Protein AF-A0A4R8IJU8-F1 (afdb_monomer_lite)

Secondary structure (DSSP, 8-state):
---EEE-SSS-EEEE-HHHHHHHHHHTT---S-HHHHHHH-HHHHHIIIIIS--EEEE-SS--SEEEEEES-TTSTTS-TTEEEEEEEEEEEEEEBTTBEEEEETHHHHS--GGG--TT-SEEEEEEEETTTTEEEEEEEEEEE---SEEEEEEEEEEEETTS-TTS-SS-EEEEEEEEE--S-----TTSTT-----

Foldseek 3Di:
DQQKAFAPAQWWKKFALVLVVVLCVVVVPDDQQQLVVCQVPLVSLCCCFPVSNGIAIDRPDGFRIEREAEQDPCVVVDPPQKDWDDKDWFGKHFHDPLAIKTAYSVCNRGPDSVQDDSPDQFDWDWFQDDPVRDTDIHTRMGGDDDDGGMWIKMKIKIFRNPDDPVDRPDGIYIYIYIDDDDPGDGDSPCSVVPHPPD

pLDDT: mean 81.54, std 13.77, range [40.09, 97.25]

Organism: NCBI:txid1476462

Structure (mmCIF, N/CA/C/O backbone):
data_AF-A0A4R8IJU8-F1
#
_entry.id   AF-A0A4R8IJU8-F1
#
loop_
_atom_site.group_PDB
_atom_site.id
_atom_site.type_symbol
_atom_site.label_atom_id
_atom_site.label_alt_id
_atom_site.label_comp_id
_atom_site.label_asym_id
_atom_site.label_entity_id
_atom_site.label_seq_id
_atom_site.pdbx_PDB_ins_code
_atom_site.Cartn_x
_atom_site.Cartn_y
_atom_site.Cartn_z
_atom_site.occupancy
_atom_site.B_iso_or_equiv
_atom_site.auth_seq_id
_atom_site.auth_comp_id
_atom_site.auth_asym_id
_atom_site.auth_atom_id
_atom_site.pdbx_PDB_model_num
ATOM 1 N N . MET A 1 1 ? 13.815 12.011 -6.141 1.00 40.09 1 MET A N 1
ATOM 2 C CA . MET A 1 1 ? 14.044 10.905 -5.179 1.00 40.09 1 MET A CA 1
ATOM 3 C C . MET A 1 1 ? 13.694 9.609 -5.913 1.00 40.09 1 MET A C 1
ATOM 5 O O . MET A 1 1 ? 12.759 9.639 -6.698 1.00 40.09 1 MET A O 1
ATOM 9 N N . ASN A 1 2 ? 14.479 8.528 -5.824 1.00 51.78 2 ASN A N 1
ATOM 10 C CA . ASN A 1 2 ? 14.249 7.327 -6.651 1.00 51.78 2 ASN A CA 1
ATOM 11 C C . ASN A 1 2 ? 13.209 6.417 -5.969 1.00 51.78 2 ASN A C 1
ATOM 13 O O . ASN A 1 2 ? 13.571 5.501 -5.233 1.00 51.78 2 ASN A O 1
ATOM 17 N N . ASN A 1 3 ? 11.923 6.702 -6.180 1.00 62.25 3 ASN A N 1
ATOM 18 C CA . ASN A 1 3 ? 10.795 6.005 -5.556 1.00 62.25 3 ASN A CA 1
ATOM 19 C C . ASN A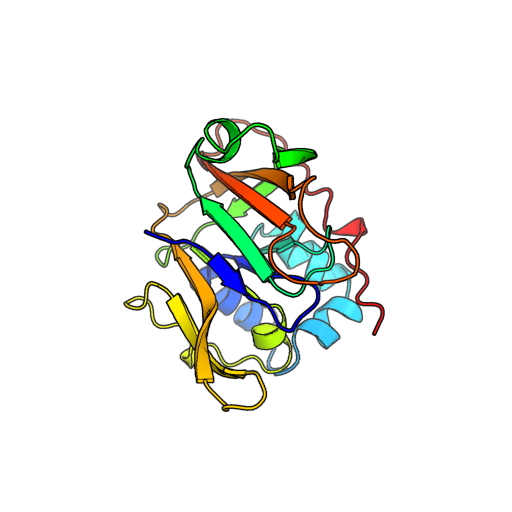 1 3 ? 10.582 4.623 -6.216 1.00 62.25 3 ASN A C 1
ATOM 21 O O . ASN A 1 3 ? 9.733 4.421 -7.078 1.00 62.25 3 ASN A O 1
ATOM 25 N N . ARG A 1 4 ? 11.422 3.639 -5.888 1.00 64.44 4 ARG A N 1
ATOM 26 C CA . ARG A 1 4 ? 11.281 2.255 -6.384 1.00 64.44 4 ARG A CA 1
ATOM 27 C C . ARG A 1 4 ? 10.888 1.339 -5.244 1.00 64.44 4 ARG A C 1
ATOM 29 O O . ARG A 1 4 ? 11.607 1.318 -4.252 1.00 64.44 4 ARG A O 1
ATOM 36 N N . ILE A 1 5 ? 9.817 0.566 -5.404 1.00 66.31 5 ILE A N 1
ATOM 37 C CA . ILE A 1 5 ? 9.436 -0.492 -4.462 1.00 66.31 5 ILE A CA 1
ATOM 38 C C . ILE A 1 5 ? 9.784 -1.827 -5.089 1.00 66.31 5 ILE A C 1
ATOM 40 O O . ILE A 1 5 ? 9.327 -2.180 -6.170 1.00 66.31 5 ILE A O 1
ATOM 44 N N . THR A 1 6 ? 10.613 -2.587 -4.404 1.00 61.88 6 THR A N 1
ATOM 45 C CA . THR A 1 6 ? 10.903 -3.965 -4.772 1.00 61.88 6 THR A CA 1
ATOM 46 C C . THR A 1 6 ? 10.091 -4.859 -3.867 1.00 61.88 6 THR A C 1
ATOM 48 O O . THR A 1 6 ? 10.098 -4.687 -2.651 1.00 61.88 6 THR A O 1
ATOM 51 N N . THR A 1 7 ? 9.389 -5.814 -4.456 1.00 59.59 7 THR A N 1
ATOM 52 C CA . THR A 1 7 ? 8.599 -6.772 -3.698 1.00 59.59 7 THR A CA 1
ATOM 53 C C . THR A 1 7 ? 9.124 -8.158 -4.030 1.00 59.59 7 THR A C 1
ATOM 55 O O . THR A 1 7 ? 9.248 -8.555 -5.179 1.00 59.59 7 THR A O 1
ATOM 58 N N . SER A 1 8 ? 9.429 -8.940 -3.010 1.00 55.34 8 SER A N 1
ATOM 59 C CA . SER A 1 8 ? 9.574 -10.393 -3.154 1.00 55.34 8 SER A CA 1
ATOM 60 C C . SER A 1 8 ? 8.217 -11.085 -3.377 1.00 55.34 8 SER A C 1
ATOM 62 O O . SER A 1 8 ? 8.179 -12.267 -3.702 1.00 55.34 8 SER A O 1
ATOM 64 N N . SER A 1 9 ? 7.115 -10.350 -3.187 1.00 57.09 9 SER A N 1
ATOM 65 C CA . SER A 1 9 ? 5.724 -10.813 -3.169 1.00 57.09 9 SER A CA 1
ATOM 66 C C . SER A 1 9 ? 4.912 -10.296 -4.364 1.00 57.09 9 SER A C 1
ATOM 68 O O . SER A 1 9 ? 5.290 -9.329 -5.027 1.00 57.09 9 SER A O 1
ATOM 70 N N . TYR A 1 10 ? 3.770 -10.933 -4.631 1.00 70.88 10 TYR A N 1
ATOM 71 C CA . TYR A 1 10 ? 2.930 -10.734 -5.822 1.00 70.88 10 TYR A CA 1
ATOM 72 C C . TYR A 1 10 ? 2.100 -9.432 -5.854 1.00 70.88 10 TYR A C 1
ATOM 74 O O . TYR A 1 10 ? 1.198 -9.300 -6.679 1.00 70.88 10 TYR A O 1
ATOM 82 N N . GLY A 1 11 ? 2.389 -8.460 -4.985 1.00 82.31 11 GLY A N 1
ATOM 83 C CA . GLY A 1 11 ? 1.649 -7.203 -4.922 1.00 82.31 11 GLY A CA 1
ATOM 84 C C . GLY A 1 11 ? 1.971 -6.364 -3.691 1.00 82.31 11 GLY A C 1
ATOM 85 O O . GLY A 1 11 ? 2.889 -6.664 -2.920 1.00 82.31 11 GLY A O 1
ATOM 86 N N . PHE A 1 12 ? 1.210 -5.289 -3.524 1.00 88.81 12 PHE A N 1
ATOM 87 C CA . PHE A 1 12 ? 1.318 -4.376 -2.390 1.00 88.81 12 PHE A CA 1
ATOM 88 C C . PHE A 1 12 ? -0.031 -3.747 -2.044 1.00 88.81 12 PHE A C 1
ATOM 90 O O . PHE A 1 12 ? -0.944 -3.701 -2.868 1.00 88.81 12 PHE A O 1
ATOM 97 N N . PHE A 1 13 ? -0.153 -3.253 -0.815 1.00 92.75 13 PHE A N 1
ATOM 98 C CA . PHE A 1 13 ? -1.258 -2.394 -0.404 1.00 92.75 13 PHE A CA 1
ATOM 99 C C . PHE A 1 13 ? -0.823 -0.932 -0.441 1.00 92.75 13 PHE A C 1
ATOM 101 O O . PHE A 1 13 ? 0.292 -0.603 -0.038 1.00 92.75 13 PHE A O 1
ATOM 108 N N . ILE A 1 14 ? -1.733 -0.066 -0.878 1.00 94.31 14 ILE A N 1
ATOM 109 C CA . ILE A 1 14 ? -1.708 1.374 -0.608 1.00 94.31 14 ILE A CA 1
ATOM 110 C C . ILE A 1 14 ? -2.673 1.598 0.557 1.00 94.31 14 ILE A C 1
ATOM 112 O O . ILE A 1 14 ? -3.844 1.246 0.426 1.00 94.31 14 ILE A O 1
ATOM 116 N N . PHE A 1 15 ? -2.213 2.111 1.695 1.00 95.94 15 PHE A N 1
ATOM 117 C CA . PHE A 1 15 ? -3.034 2.206 2.907 1.00 95.94 15 PHE A CA 1
ATOM 118 C C . PHE A 1 15 ? -2.546 3.300 3.863 1.00 95.94 15 PHE A C 1
ATOM 120 O O . PHE A 1 15 ? -1.387 3.705 3.813 1.00 95.94 15 PHE A O 1
ATOM 127 N N . SER A 1 16 ? -3.421 3.749 4.762 1.00 93.88 16 SER A N 1
ATOM 128 C CA . SER A 1 16 ? -3.034 4.532 5.945 1.00 93.88 16 SER A CA 1
ATOM 129 C C . SER A 1 16 ? -2.871 3.587 7.135 1.00 93.88 16 SER A C 1
ATOM 131 O O . SER A 1 16 ? -3.768 2.792 7.426 1.00 93.88 16 SER A O 1
ATOM 133 N N . LEU A 1 17 ? -1.726 3.643 7.823 1.00 95.06 17 LEU A N 1
ATOM 134 C CA . LEU A 1 17 ? -1.426 2.728 8.925 1.00 95.06 17 LEU A CA 1
ATOM 135 C C . LEU A 1 17 ? -2.345 2.986 10.118 1.00 95.06 17 LEU A C 1
ATOM 137 O O . LEU A 1 17 ? -2.795 2.022 10.736 1.00 95.06 17 LEU A O 1
ATOM 141 N N . SER A 1 18 ? -2.628 4.251 10.444 1.00 94.88 18 SER A N 1
ATOM 142 C CA . SER A 1 18 ? -3.502 4.589 11.576 1.00 94.88 18 SER A CA 1
ATOM 143 C C . SER A 1 18 ? -4.913 4.029 11.376 1.00 94.88 18 SER A C 1
ATOM 145 O O . SER A 1 18 ? -5.374 3.233 12.196 1.00 94.88 18 SER A O 1
ATOM 147 N N . ASN A 1 19 ? -5.530 4.322 10.228 1.00 96.25 19 ASN A N 1
ATOM 148 C CA . ASN A 1 19 ? -6.858 3.817 9.877 1.00 96.25 19 ASN A CA 1
ATOM 149 C C . ASN A 1 19 ? -6.886 2.282 9.824 1.00 96.25 19 ASN A C 1
ATOM 151 O O . ASN A 1 19 ? -7.806 1.656 10.348 1.00 96.25 19 ASN A O 1
ATOM 155 N N . PHE A 1 20 ? -5.852 1.652 9.258 1.00 96.88 20 PHE A N 1
ATOM 156 C CA . PHE A 1 20 ? -5.744 0.193 9.208 1.00 96.88 20 PHE A CA 1
ATOM 157 C C . PHE A 1 20 ? -5.644 -0.434 10.601 1.00 96.88 20 PHE A C 1
ATOM 159 O O . PHE A 1 20 ? -6.294 -1.440 10.883 1.00 96.88 20 PHE A O 1
ATOM 166 N N . MET A 1 21 ? -4.871 0.163 11.506 1.00 96.12 21 MET A N 1
ATOM 167 C CA . MET A 1 21 ? -4.747 -0.314 12.883 1.00 96.12 21 MET A CA 1
ATOM 168 C C . MET A 1 21 ? -6.047 -0.166 13.676 1.00 96.12 21 MET A C 1
ATOM 170 O O . MET A 1 21 ? -6.402 -1.076 14.433 1.00 96.12 21 MET A O 1
ATOM 174 N N . ASP A 1 22 ? -6.768 0.937 13.485 1.00 96.69 22 ASP A N 1
ATOM 175 C CA . ASP A 1 22 ? -8.071 1.146 14.111 1.00 96.69 22 ASP A CA 1
ATOM 176 C C . ASP A 1 22 ? -9.109 0.145 13.600 1.00 96.69 22 ASP A C 1
ATOM 178 O O . ASP A 1 22 ? -9.817 -0.457 14.410 1.00 96.69 22 ASP A O 1
ATOM 182 N N . PHE A 1 23 ? -9.127 -0.139 12.295 1.00 97.12 23 PHE A N 1
ATOM 183 C CA . PHE A 1 23 ? -9.954 -1.201 11.721 1.00 97.12 23 PHE A CA 1
ATOM 184 C C . PHE A 1 23 ? -9.671 -2.563 12.355 1.00 97.12 23 PHE A C 1
ATOM 186 O O . PHE A 1 23 ? -10.580 -3.205 12.884 1.00 97.12 23 PHE A O 1
ATOM 193 N N . LEU A 1 24 ? -8.400 -2.989 12.395 1.00 97.25 24 LEU A N 1
ATOM 194 C CA . LEU A 1 24 ? -8.031 -4.268 13.010 1.00 97.25 24 LEU A CA 1
ATOM 195 C C . LEU A 1 24 ? -8.467 -4.347 14.478 1.00 97.25 24 LEU A C 1
ATOM 197 O O . LEU A 1 24 ? -8.909 -5.399 14.945 1.00 97.25 24 LEU A O 1
ATOM 201 N N . LYS A 1 25 ? -8.350 -3.241 15.218 1.00 97.19 25 LYS A N 1
ATOM 202 C CA . LYS A 1 25 ? -8.769 -3.156 16.619 1.00 97.19 25 LYS A CA 1
ATOM 203 C C . LYS A 1 25 ? -10.289 -3.254 16.765 1.00 97.19 25 LYS A C 1
ATOM 205 O O . LYS A 1 25 ? -10.750 -3.997 17.636 1.00 97.19 25 LYS A O 1
ATOM 210 N N . ASN A 1 26 ? -11.046 -2.540 15.934 1.00 97.12 26 ASN A N 1
ATOM 211 C CA . ASN A 1 26 ? -12.510 -2.524 15.950 1.00 97.12 26 ASN A CA 1
ATOM 212 C C . ASN A 1 26 ? -13.088 -3.903 15.603 1.00 97.12 26 ASN A C 1
ATOM 214 O O . ASN A 1 26 ? -13.938 -4.414 16.334 1.00 97.12 26 ASN A O 1
ATOM 218 N N . GLU A 1 27 ? -12.515 -4.563 14.596 1.00 96.94 27 GLU A N 1
ATOM 219 C CA . GLU A 1 27 ? -12.852 -5.933 14.184 1.00 96.94 27 GLU A CA 1
ATOM 220 C C . GLU A 1 27 ? -12.240 -7.015 15.098 1.00 96.94 27 GLU A C 1
ATOM 222 O O . GLU A 1 27 ? -12.415 -8.217 14.888 1.00 96.94 27 GLU A O 1
ATOM 227 N N . LYS A 1 28 ? -11.521 -6.612 16.159 1.00 96.75 28 LYS A N 1
ATOM 228 C CA . LYS A 1 28 ? -10.871 -7.495 17.150 1.00 96.75 28 LYS A CA 1
ATOM 229 C C . LYS A 1 28 ? -9.908 -8.514 16.523 1.00 96.75 28 LYS A C 1
ATOM 231 O O . LYS A 1 28 ? -9.693 -9.600 17.073 1.00 96.75 28 LYS A O 1
ATOM 236 N N . ILE A 1 29 ? -9.281 -8.156 15.408 1.00 96.75 29 ILE A N 1
ATOM 237 C CA . ILE A 1 29 ? -8.331 -8.992 14.679 1.00 96.75 29 ILE A CA 1
ATOM 238 C C . ILE A 1 29 ? -6.979 -8.976 15.397 1.00 96.75 29 ILE A C 1
ATOM 240 O O . ILE A 1 29 ? -6.389 -7.931 15.654 1.00 96.75 29 ILE A O 1
ATOM 244 N N . LYS A 1 30 ? -6.464 -10.169 15.715 1.00 93.25 30 LYS A N 1
ATOM 245 C CA . LYS A 1 30 ? -5.153 -10.366 16.372 1.00 93.25 30 LYS A CA 1
ATOM 246 C C . LYS A 1 30 ? -4.210 -11.278 15.583 1.00 93.25 30 LYS A C 1
ATOM 248 O O . LYS A 1 30 ? -3.160 -11.672 16.088 1.00 93.25 30 LYS A O 1
ATOM 253 N N . LYS A 1 31 ? -4.613 -11.687 14.379 1.00 93.81 31 LYS A N 1
ATOM 254 C CA . LYS A 1 31 ? -3.866 -12.641 13.557 1.00 93.81 31 LYS A CA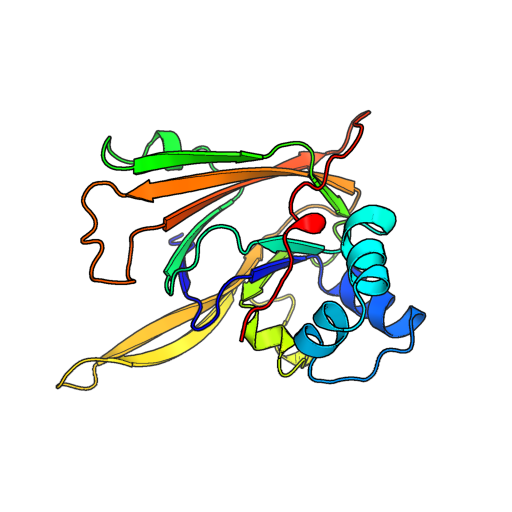 1
ATOM 255 C C . LYS A 1 31 ? -2.635 -11.960 12.953 1.00 93.81 31 LYS A C 1
ATOM 257 O O . LYS A 1 31 ? -2.722 -10.820 12.519 1.00 93.81 31 LYS A O 1
ATOM 262 N N . LYS A 1 32 ? -1.507 -12.676 12.926 1.00 94.38 32 LYS A N 1
ATOM 263 C CA . LYS A 1 32 ? -0.263 -12.209 12.290 1.00 94.38 32 LYS A CA 1
ATOM 264 C C . LYS A 1 32 ? -0.342 -12.276 10.767 1.00 94.38 32 LYS A C 1
ATOM 266 O O . LYS A 1 32 ? -0.050 -11.296 10.102 1.00 94.38 32 LYS A O 1
ATOM 271 N N . ASN A 1 33 ? -0.790 -13.406 10.223 1.00 95.25 33 ASN A N 1
ATOM 272 C CA . ASN A 1 33 ? -0.986 -13.547 8.783 1.00 95.25 33 ASN A CA 1
ATOM 273 C C . ASN A 1 33 ? -2.341 -12.956 8.369 1.00 95.25 33 ASN A C 1
ATOM 275 O O . ASN A 1 33 ? -3.374 -13.632 8.436 1.00 95.25 33 ASN A O 1
ATOM 279 N N . LEU A 1 34 ? -2.321 -11.668 8.024 1.00 95.25 34 LEU A N 1
ATOM 280 C CA . LEU A 1 34 ? -3.467 -10.900 7.551 1.00 95.25 34 LEU A CA 1
ATOM 281 C C . LEU A 1 34 ? -3.810 -11.225 6.096 1.00 95.25 34 LEU A C 1
ATOM 283 O O . LEU A 1 34 ? -4.990 -11.239 5.767 1.00 95.25 34 LEU A O 1
ATOM 287 N N . LEU A 1 35 ? -2.835 -11.557 5.243 1.00 91.56 35 LEU A N 1
ATOM 288 C CA . LEU A 1 35 ? -3.144 -11.993 3.874 1.00 91.56 35 LEU A CA 1
ATOM 289 C C . LEU A 1 35 ? -4.006 -13.256 3.857 1.00 91.56 35 LEU A C 1
ATOM 291 O O . LEU A 1 35 ? -5.056 -13.264 3.227 1.00 91.56 35 LEU A O 1
ATOM 295 N N . ASP A 1 36 ? -3.622 -14.287 4.617 1.00 91.94 36 ASP A N 1
ATOM 296 C CA . ASP A 1 36 ? -4.411 -15.520 4.758 1.00 91.94 36 ASP A CA 1
ATOM 297 C C . ASP A 1 36 ? -5.788 -15.250 5.386 1.00 91.94 36 ASP A C 1
ATOM 299 O O . ASP A 1 36 ? -6.754 -15.960 5.117 1.00 91.94 36 ASP A O 1
ATOM 303 N N . LEU A 1 37 ? -5.897 -14.234 6.251 1.00 94.00 37 LEU A N 1
ATOM 304 C CA . LEU A 1 37 ? -7.187 -13.807 6.793 1.00 94.00 37 LEU A CA 1
ATOM 305 C C . LEU A 1 37 ? -8.083 -13.212 5.705 1.00 94.00 37 LEU A C 1
ATOM 307 O O . LEU A 1 37 ? -9.238 -13.617 5.604 1.00 94.00 37 LEU A O 1
ATOM 311 N N . PHE A 1 38 ? -7.566 -12.263 4.927 1.00 91.88 38 PHE A N 1
ATOM 312 C CA . PHE A 1 38 ? -8.324 -11.569 3.888 1.00 91.88 38 PHE A CA 1
ATOM 313 C C . PHE A 1 38 ? -8.685 -12.484 2.716 1.00 91.88 38 PHE A C 1
ATOM 315 O O . PHE A 1 38 ? -9.788 -12.381 2.189 1.00 91.88 38 PHE A O 1
ATOM 322 N N . ASP A 1 39 ? -7.808 -13.424 2.362 1.00 88.56 39 ASP A N 1
ATOM 323 C CA . ASP A 1 39 ? -8.079 -14.427 1.330 1.00 88.56 39 ASP A CA 1
ATOM 324 C C . ASP A 1 39 ? -9.240 -15.359 1.728 1.00 88.56 39 ASP A C 1
ATOM 326 O O . ASP A 1 39 ? -10.175 -15.587 0.957 1.00 88.56 39 ASP A O 1
ATOM 330 N N . LYS A 1 40 ? -9.249 -15.822 2.986 1.00 91.00 40 LYS A N 1
ATOM 331 C CA . LYS A 1 40 ? -10.316 -16.685 3.527 1.00 91.00 40 LYS A CA 1
ATOM 332 C C . LYS A 1 40 ? -11.596 -15.935 3.884 1.00 91.00 40 LYS A C 1
ATOM 334 O O . LYS A 1 40 ? -12.652 -16.559 3.972 1.00 91.00 40 LYS A O 1
ATOM 339 N N . ASN A 1 41 ? -11.514 -14.630 4.127 1.00 91.88 41 ASN A N 1
ATOM 340 C CA . ASN A 1 41 ? -12.645 -13.792 4.505 1.00 91.88 41 ASN A CA 1
ATOM 341 C C . ASN A 1 41 ? -12.760 -12.587 3.565 1.00 91.88 41 ASN A C 1
ATOM 343 O O . ASN A 1 41 ? -12.371 -11.463 3.890 1.00 91.88 41 ASN A O 1
ATOM 347 N N . LYS A 1 42 ? -13.335 -12.847 2.387 1.00 88.38 42 LYS A N 1
ATOM 348 C CA . LYS A 1 42 ? -13.521 -11.840 1.338 1.00 88.38 42 LYS A CA 1
ATOM 349 C C . LYS A 1 42 ? -14.441 -10.697 1.755 1.00 88.38 42 LYS A C 1
ATOM 351 O O . LYS A 1 42 ? -14.285 -9.597 1.235 1.00 88.38 42 LYS A O 1
ATOM 356 N N . ASP A 1 43 ? -15.375 -10.933 2.672 1.00 91.81 43 ASP A N 1
ATOM 357 C CA . ASP A 1 43 ? -16.277 -9.890 3.169 1.00 91.81 43 ASP A CA 1
ATOM 358 C C . ASP A 1 43 ? -15.513 -8.878 4.022 1.00 91.81 43 ASP A C 1
ATOM 360 O O . ASP A 1 43 ? -15.689 -7.675 3.858 1.00 91.81 43 ASP A O 1
ATOM 364 N N . LEU A 1 44 ? -14.580 -9.352 4.852 1.00 93.75 44 LEU A N 1
ATOM 365 C CA . LEU A 1 44 ? -13.705 -8.486 5.639 1.00 93.75 44 LEU A CA 1
ATOM 366 C C . LEU A 1 44 ? -12.783 -7.639 4.748 1.00 93.75 44 LEU A C 1
ATOM 368 O O . LEU A 1 44 ? -12.597 -6.450 5.002 1.00 93.75 44 LEU A O 1
ATOM 372 N N . LEU A 1 45 ? -12.226 -8.227 3.684 1.00 91.69 45 LEU A N 1
ATOM 373 C CA . LEU A 1 45 ? -11.434 -7.477 2.705 1.00 91.69 45 LEU A CA 1
ATOM 374 C C . LEU A 1 45 ? -12.291 -6.439 1.962 1.00 91.69 45 LEU A C 1
ATOM 376 O O . LEU A 1 45 ? -11.859 -5.307 1.752 1.00 91.69 45 LEU A O 1
ATOM 380 N N . GLN A 1 46 ? -13.517 -6.803 1.582 1.00 90.25 46 GLN A N 1
ATOM 381 C CA . GLN A 1 46 ? -14.459 -5.868 0.971 1.00 90.25 46 GLN A CA 1
ATOM 382 C C . GLN A 1 46 ? -14.838 -4.740 1.927 1.00 90.25 46 GLN A C 1
ATOM 384 O O . GLN A 1 46 ? -14.890 -3.596 1.492 1.00 90.25 46 GLN A O 1
ATOM 389 N N . GLN A 1 47 ? -15.041 -5.012 3.214 1.00 92.94 47 GLN A N 1
ATOM 390 C CA . GLN A 1 47 ? -15.279 -3.969 4.208 1.00 92.94 47 GLN A CA 1
ATOM 391 C C . GLN A 1 47 ? -14.093 -2.999 4.273 1.00 92.94 47 GLN A C 1
ATOM 393 O O . GLN A 1 47 ? -14.281 -1.799 4.077 1.00 92.94 47 GLN A O 1
ATOM 398 N N . LEU A 1 48 ? -12.874 -3.525 4.428 1.00 93.81 48 LEU A N 1
ATOM 399 C CA . LEU A 1 48 ? -11.638 -2.740 4.476 1.00 93.81 48 LEU A CA 1
ATOM 400 C C . LEU A 1 48 ? -11.466 -1.833 3.241 1.00 93.81 48 LEU A C 1
ATOM 402 O O . LEU A 1 48 ? -11.106 -0.664 3.373 1.00 93.81 48 LEU A O 1
ATOM 406 N N . CYS A 1 49 ? -11.705 -2.356 2.036 1.00 91.88 49 CYS A N 1
ATOM 407 C CA . CYS A 1 49 ? -11.404 -1.651 0.786 1.00 91.88 49 CYS A CA 1
ATOM 408 C C . CYS A 1 49 ? -12.587 -0.844 0.221 1.00 91.88 49 CYS A C 1
ATOM 410 O O . CYS A 1 49 ? -12.410 0.251 -0.311 1.00 91.88 49 CYS A O 1
ATOM 412 N N . LEU A 1 50 ? -13.803 -1.390 0.283 1.00 88.62 50 LEU A N 1
ATOM 413 C CA . LEU A 1 50 ? -14.991 -0.853 -0.394 1.00 88.62 50 LEU A CA 1
ATOM 414 C C . LEU A 1 50 ? -15.905 -0.040 0.511 1.00 88.62 50 LEU A C 1
ATOM 416 O O . LEU A 1 50 ? -16.615 0.814 -0.008 1.00 88.62 50 LEU A O 1
ATOM 420 N N . ILE A 1 51 ? -15.930 -0.332 1.810 1.00 89.38 51 ILE A N 1
ATOM 421 C CA . ILE A 1 51 ? -16.839 0.329 2.753 1.00 89.38 51 ILE A CA 1
ATOM 422 C C . ILE A 1 51 ? -16.075 1.385 3.545 1.00 89.38 51 ILE A C 1
ATOM 424 O O . ILE A 1 51 ? -16.498 2.534 3.616 1.00 89.38 51 ILE A O 1
ATOM 428 N N . GLU A 1 52 ? -14.934 1.003 4.114 1.00 92.06 52 GLU A N 1
ATOM 429 C CA . GLU A 1 52 ? -14.134 1.892 4.960 1.00 92.06 52 GLU A CA 1
ATOM 430 C C . GLU A 1 52 ? -13.031 2.624 4.189 1.00 92.06 52 GLU A C 1
ATOM 432 O O . GLU A 1 52 ? -12.479 3.608 4.682 1.00 92.06 52 GLU A O 1
ATOM 437 N N . HIS A 1 53 ? -12.738 2.175 2.964 1.00 92.94 53 HIS A N 1
ATOM 438 C CA . HIS A 1 53 ? -11.763 2.797 2.067 1.00 92.94 53 HIS A CA 1
ATOM 439 C C . HIS A 1 53 ? -10.364 2.918 2.683 1.00 92.94 53 HIS A C 1
ATOM 441 O O . HIS A 1 53 ? -9.673 3.907 2.492 1.00 92.94 53 HIS A O 1
ATOM 447 N N . ILE A 1 54 ? -9.927 1.930 3.454 1.00 94.31 54 ILE A N 1
ATOM 448 C CA . ILE A 1 54 ? -8.688 2.016 4.242 1.00 94.31 54 ILE A CA 1
ATOM 449 C C . ILE A 1 54 ? -7.469 1.548 3.450 1.00 94.31 54 ILE A C 1
ATOM 451 O O . ILE A 1 54 ? -6.348 2.003 3.692 1.00 94.31 54 ILE A O 1
ATOM 455 N N . ALA A 1 55 ? -7.678 0.623 2.516 1.00 94.56 55 ALA A N 1
ATOM 456 C CA . ALA A 1 55 ? -6.607 0.040 1.730 1.00 94.56 55 ALA A CA 1
ATOM 457 C C . ALA A 1 55 ? -7.042 -0.223 0.288 1.00 94.56 55 ALA A C 1
ATOM 459 O O . ALA A 1 55 ? -8.170 -0.644 0.030 1.00 94.56 55 ALA A O 1
ATOM 460 N N . ILE A 1 56 ? -6.105 -0.059 -0.642 1.00 92.88 56 ILE A N 1
ATOM 461 C CA . ILE A 1 56 ? -6.242 -0.456 -2.043 1.00 92.88 56 ILE A CA 1
ATOM 462 C C . ILE A 1 56 ? -5.226 -1.573 -2.314 1.00 92.88 56 ILE A C 1
ATOM 464 O O . ILE A 1 56 ? -4.017 -1.316 -2.264 1.00 92.88 56 ILE A O 1
ATOM 468 N N . PRO A 1 57 ? -5.668 -2.815 -2.585 1.00 89.81 57 PRO A N 1
ATOM 469 C CA . PRO A 1 57 ? -4.769 -3.874 -3.021 1.00 89.81 57 PRO A CA 1
ATOM 470 C C . PRO A 1 57 ? -4.340 -3.654 -4.471 1.00 89.81 57 PRO A C 1
ATOM 472 O O . PRO A 1 57 ? -5.184 -3.452 -5.345 1.00 89.81 57 PRO A O 1
ATOM 475 N N . LEU A 1 58 ? -3.043 -3.784 -4.753 1.00 86.06 58 LEU A N 1
ATOM 476 C CA . LEU A 1 58 ? -2.499 -3.736 -6.107 1.00 86.06 58 LEU A CA 1
ATOM 477 C C . LEU A 1 58 ? -1.742 -5.028 -6.444 1.00 86.06 58 LEU A C 1
ATOM 479 O O . LEU A 1 58 ? -0.610 -5.242 -6.018 1.00 86.06 58 LEU A O 1
ATOM 483 N N . ILE A 1 59 ? -2.392 -5.880 -7.241 1.00 78.25 59 ILE A N 1
ATOM 484 C CA . ILE A 1 59 ? -1.918 -7.225 -7.644 1.00 78.25 59 ILE A CA 1
ATOM 485 C C . ILE A 1 59 ? -1.902 -7.434 -9.160 1.00 78.25 59 ILE A C 1
ATOM 487 O O . ILE A 1 59 ? -1.650 -8.527 -9.654 1.00 78.25 59 ILE A O 1
ATOM 491 N N . LYS A 1 60 ? -2.230 -6.391 -9.929 1.00 72.25 60 LYS A N 1
ATOM 492 C CA . LYS A 1 60 ? -2.587 -6.528 -11.349 1.00 72.25 60 LYS A CA 1
ATOM 493 C C . LYS A 1 60 ? -1.460 -7.006 -12.243 1.00 72.25 60 LYS A C 1
ATOM 495 O O . LYS A 1 60 ? -1.723 -7.546 -13.314 1.00 72.25 60 LYS A O 1
ATOM 500 N N . ILE A 1 61 ? -0.220 -6.772 -11.841 1.00 70.38 61 ILE A N 1
ATOM 501 C CA . ILE A 1 61 ? 0.932 -7.169 -12.627 1.00 70.38 61 ILE A CA 1
ATOM 502 C C . ILE A 1 61 ? 1.909 -7.838 -11.692 1.00 70.38 61 ILE A C 1
ATOM 504 O O . ILE A 1 61 ? 2.595 -7.155 -10.947 1.00 70.38 61 ILE A O 1
ATOM 508 N N . THR A 1 62 ? 1.988 -9.160 -11.753 1.00 70.56 62 THR A N 1
ATOM 509 C CA . THR A 1 62 ? 2.987 -9.926 -11.016 1.00 70.56 62 THR A CA 1
ATOM 510 C C . THR A 1 62 ? 4.392 -9.545 -11.474 1.00 70.56 62 THR A C 1
ATOM 512 O O . THR A 1 62 ? 4.768 -9.771 -12.625 1.00 70.56 62 THR A O 1
ATOM 515 N N . ASN A 1 63 ? 5.178 -8.971 -10.570 1.00 69.38 63 ASN A N 1
ATOM 516 C CA . ASN A 1 63 ? 6.591 -8.695 -10.771 1.00 69.38 63 ASN A CA 1
ATOM 517 C C . ASN A 1 63 ? 7.349 -8.705 -9.438 1.00 69.38 63 ASN A C 1
ATOM 519 O O . ASN A 1 63 ? 6.745 -8.567 -8.378 1.00 69.38 63 ASN A O 1
ATOM 523 N N . THR A 1 64 ? 8.676 -8.824 -9.499 1.00 69.19 64 THR A N 1
ATOM 524 C CA . THR A 1 64 ? 9.536 -8.751 -8.302 1.00 69.19 64 THR A CA 1
ATOM 525 C C . THR A 1 64 ? 10.036 -7.332 -8.017 1.00 69.19 64 THR A C 1
ATOM 527 O O . THR A 1 64 ? 10.648 -7.034 -6.993 1.00 69.19 64 THR A O 1
ATOM 530 N N . THR A 1 65 ? 9.838 -6.401 -8.949 1.00 71.62 65 THR A N 1
ATOM 531 C CA . THR A 1 65 ? 10.256 -5.007 -8.778 1.00 71.62 65 THR A CA 1
ATOM 532 C C . THR A 1 65 ? 9.315 -4.069 -9.511 1.00 71.62 65 THR A C 1
ATOM 534 O O . THR A 1 65 ? 9.061 -4.249 -10.704 1.00 71.62 65 THR A O 1
ATOM 537 N N . TYR A 1 66 ? 8.871 -3.024 -8.815 1.00 76.62 66 TYR A N 1
ATOM 538 C CA . TYR A 1 66 ? 8.011 -1.976 -9.344 1.00 76.62 66 TYR A CA 1
ATOM 539 C C . TYR A 1 66 ? 8.667 -0.603 -9.194 1.00 76.62 66 TYR A C 1
ATOM 541 O O . TYR A 1 66 ? 9.257 -0.252 -8.169 1.00 76.62 66 TYR A O 1
ATOM 549 N N . LYS A 1 67 ? 8.545 0.228 -10.224 1.00 80.19 67 LYS A N 1
ATOM 550 C CA . LYS A 1 67 ? 8.802 1.665 -10.083 1.00 80.19 67 LYS A CA 1
ATOM 551 C C . LYS A 1 67 ? 7.507 2.341 -9.655 1.00 80.19 67 LYS A C 1
ATOM 553 O O . LYS A 1 67 ? 6.488 2.095 -10.286 1.00 80.19 67 LYS A O 1
ATOM 558 N N . ILE A 1 68 ? 7.535 3.150 -8.601 1.00 81.00 68 ILE A N 1
ATOM 559 C CA . ILE A 1 68 ? 6.334 3.784 -8.058 1.00 81.00 68 ILE A CA 1
ATOM 560 C C . ILE A 1 68 ? 6.503 5.293 -8.134 1.00 81.00 68 ILE A C 1
ATOM 562 O O . ILE A 1 68 ? 7.401 5.858 -7.522 1.00 81.00 68 ILE A O 1
ATOM 566 N N . PHE A 1 69 ? 5.627 5.948 -8.873 1.00 79.06 69 PHE A N 1
ATOM 567 C CA . PHE A 1 69 ? 5.611 7.394 -9.017 1.00 79.06 69 PHE A CA 1
ATOM 568 C C . PHE A 1 69 ? 4.337 7.900 -8.353 1.00 79.06 69 PHE A C 1
ATOM 570 O O . PHE A 1 69 ? 3.256 7.394 -8.648 1.00 79.06 69 PHE A O 1
ATOM 577 N N . VAL A 1 70 ? 4.469 8.831 -7.407 1.00 80.12 70 VAL A N 1
ATOM 578 C CA . VAL A 1 70 ? 3.345 9.334 -6.609 1.00 80.12 70 VAL A CA 1
ATOM 579 C C . VAL A 1 70 ? 3.187 10.824 -6.838 1.00 80.12 70 VAL A C 1
ATOM 581 O O . VAL A 1 70 ? 4.146 11.557 -6.616 1.00 80.12 70 VAL A O 1
ATOM 584 N N . ASN A 1 71 ? 1.991 11.259 -7.246 1.00 72.50 71 ASN A N 1
ATOM 585 C CA . ASN A 1 71 ? 1.659 12.663 -7.526 1.00 72.50 71 ASN A CA 1
ATOM 586 C C . ASN A 1 71 ? 2.616 13.331 -8.534 1.00 72.50 71 ASN A C 1
ATOM 588 O O . ASN A 1 71 ? 2.805 14.548 -8.536 1.00 72.50 71 ASN A O 1
ATOM 592 N N . GLU A 1 72 ? 3.241 12.526 -9.388 1.00 67.19 72 GLU A N 1
ATOM 593 C CA . GLU A 1 72 ? 4.137 12.973 -10.438 1.00 67.19 72 GLU A CA 1
ATOM 594 C C . GLU A 1 72 ? 3.554 12.523 -11.780 1.00 67.19 72 GLU A C 1
ATOM 596 O O . GLU A 1 72 ? 3.413 11.325 -12.016 1.00 67.19 72 GLU A O 1
ATOM 601 N N . ASN A 1 73 ? 3.353 13.454 -12.718 1.00 57.50 73 ASN A N 1
ATOM 602 C CA . ASN A 1 73 ? 3.133 13.128 -14.138 1.00 57.50 73 ASN A CA 1
ATOM 603 C C . ASN A 1 73 ? 4.443 12.640 -14.806 1.00 57.50 73 ASN A C 1
ATOM 605 O O . ASN A 1 73 ? 4.740 12.968 -15.956 1.00 57.50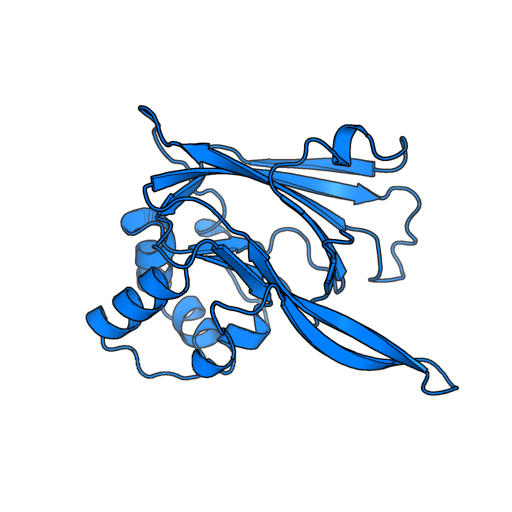 73 ASN A O 1
ATOM 609 N N . SER A 1 74 ? 5.305 11.942 -14.062 1.00 57.34 74 SER A N 1
ATOM 610 C CA . SER A 1 74 ? 6.683 11.651 -14.458 1.00 57.34 74 SER A CA 1
ATOM 611 C C . SER A 1 74 ? 6.787 10.492 -15.442 1.00 57.34 74 SER A C 1
ATOM 613 O O . SER A 1 74 ? 7.768 10.435 -16.179 1.00 57.34 74 SER A O 1
ATOM 615 N N . LEU A 1 75 ? 5.782 9.612 -15.534 1.00 57.56 75 LEU A N 1
ATOM 616 C CA . LEU A 1 75 ? 5.772 8.505 -16.497 1.00 57.56 75 LEU A CA 1
ATOM 617 C C . LEU A 1 75 ? 5.489 8.959 -17.935 1.00 57.56 75 LEU A C 1
ATOM 619 O O . LEU A 1 75 ? 6.094 8.409 -18.850 1.00 57.56 75 LEU A O 1
ATOM 623 N N . GLU A 1 76 ? 4.688 10.008 -18.145 1.00 52.56 76 GLU A N 1
ATOM 624 C CA . GLU A 1 76 ? 4.549 10.657 -19.465 1.00 52.56 76 GLU A CA 1
ATOM 625 C C . GLU A 1 76 ? 5.843 11.372 -19.906 1.00 52.56 76 GLU A C 1
ATOM 627 O O . GLU A 1 76 ? 6.031 11.651 -21.088 1.00 52.56 76 GLU A O 1
ATOM 632 N N . GLN A 1 77 ? 6.762 11.633 -18.967 1.00 52.94 77 GLN A N 1
ATOM 633 C CA . GLN A 1 77 ? 8.102 12.173 -19.228 1.00 52.94 77 GLN A CA 1
ATOM 634 C C . GLN A 1 77 ? 9.186 11.085 -19.325 1.00 52.94 77 GLN A C 1
ATOM 636 O O . GLN A 1 77 ? 10.344 11.397 -19.620 1.00 52.94 77 GLN A O 1
ATOM 641 N N . LEU A 1 78 ? 8.854 9.814 -19.067 1.00 58.50 78 LEU A N 1
ATOM 642 C CA . LEU A 1 78 ? 9.768 8.706 -19.326 1.00 58.50 78 LEU A CA 1
ATOM 643 C C . LEU A 1 78 ? 9.826 8.445 -20.833 1.00 58.50 78 LEU A C 1
ATOM 645 O O . LEU A 1 78 ? 8.838 8.573 -21.545 1.00 58.50 78 LEU A O 1
ATOM 649 N N . ASP A 1 79 ? 11.010 8.063 -21.307 1.00 62.88 79 ASP A N 1
ATOM 650 C CA . ASP A 1 79 ? 11.277 7.716 -22.706 1.00 62.88 79 ASP A CA 1
ATOM 651 C C . ASP A 1 79 ? 10.204 6.771 -23.298 1.00 62.88 79 ASP A C 1
ATOM 653 O O . ASP A 1 79 ? 9.624 5.952 -22.576 1.00 62.88 79 ASP A O 1
ATOM 657 N N . ASN A 1 80 ? 10.014 6.825 -24.625 1.00 68.19 80 ASN A N 1
ATOM 658 C CA . ASN A 1 80 ? 8.999 6.142 -25.456 1.00 68.19 80 ASN A CA 1
ATOM 659 C C . ASN A 1 80 ? 8.920 4.609 -25.279 1.00 68.19 80 ASN A C 1
ATOM 661 O O . ASN A 1 80 ? 8.108 3.921 -25.900 1.00 68.19 80 ASN A O 1
ATOM 665 N N . ASN A 1 81 ? 9.794 4.059 -24.448 1.00 77.44 81 ASN A N 1
ATOM 666 C CA . ASN A 1 81 ? 9.895 2.662 -24.105 1.00 77.44 81 ASN A CA 1
ATOM 667 C C . ASN A 1 81 ? 8.822 2.208 -23.098 1.00 77.44 81 ASN A C 1
ATOM 669 O O . ASN A 1 81 ? 8.574 1.006 -23.027 1.00 77.44 81 ASN A O 1
ATOM 673 N N . TRP A 1 82 ? 8.155 3.096 -22.353 1.00 81.44 82 TRP A N 1
ATOM 674 C CA . TRP A 1 82 ? 7.062 2.720 -21.439 1.00 81.44 82 TRP A CA 1
ATOM 675 C C . TRP A 1 82 ? 5.701 2.750 -22.136 1.00 81.44 82 TRP A C 1
ATOM 677 O O . TRP A 1 82 ? 5.330 3.738 -22.758 1.00 81.44 82 TRP A O 1
ATOM 687 N N . LYS A 1 83 ? 4.940 1.658 -22.022 1.00 84.50 83 LYS A N 1
ATOM 688 C CA . LYS A 1 83 ? 3.582 1.544 -22.567 1.00 84.50 83 LYS A CA 1
ATOM 689 C C . LYS A 1 83 ? 2.583 1.367 -21.435 1.00 84.50 83 LYS A C 1
ATOM 691 O O . LYS A 1 83 ? 2.759 0.467 -20.612 1.00 84.50 83 LYS A O 1
ATOM 696 N N . GLU A 1 84 ? 1.551 2.204 -21.409 1.00 87.19 84 GLU A N 1
ATOM 697 C CA . GLU A 1 84 ? 0.407 2.024 -20.513 1.00 87.19 84 GLU A CA 1
ATOM 698 C C . GLU A 1 84 ? -0.283 0.690 -20.830 1.00 87.19 84 GLU A C 1
ATOM 700 O O . GLU A 1 84 ? -0.458 0.322 -21.993 1.00 87.19 84 GLU A O 1
ATOM 705 N N . ILE A 1 85 ? -0.630 -0.055 -19.786 1.00 87.25 85 ILE A N 1
ATOM 706 C CA . ILE A 1 85 ? -1.313 -1.352 -19.888 1.00 87.25 85 ILE A CA 1
ATOM 707 C C . ILE A 1 85 ? -2.654 -1.364 -19.163 1.00 87.25 85 ILE A C 1
ATOM 709 O O . ILE A 1 85 ? -3.518 -2.167 -19.507 1.00 87.25 85 ILE A O 1
ATOM 713 N N . PHE A 1 86 ? -2.843 -0.478 -18.188 1.00 86.12 86 PHE A N 1
ATOM 714 C CA . PHE A 1 86 ? -4.149 -0.190 -17.619 1.00 86.12 86 PHE A CA 1
ATOM 715 C C . PHE A 1 86 ? -4.169 1.210 -17.012 1.00 86.12 86 PHE A C 1
ATOM 717 O O . PHE A 1 86 ? -3.135 1.739 -16.600 1.00 86.12 86 PHE A O 1
ATOM 724 N N . ASN A 1 87 ? -5.376 1.743 -16.870 1.00 88.19 87 ASN A N 1
ATOM 725 C CA . ASN A 1 87 ? -5.649 2.989 -16.183 1.00 88.19 87 ASN A CA 1
ATOM 726 C C . ASN A 1 87 ? -6.943 2.825 -15.385 1.00 88.19 87 ASN A C 1
ATOM 728 O O . ASN A 1 87 ? -8.006 2.570 -15.951 1.00 88.19 87 ASN A O 1
ATOM 732 N N . TYR A 1 88 ? -6.825 2.924 -14.068 1.00 87.75 88 TYR A N 1
ATOM 733 C CA . TYR A 1 88 ? -7.945 2.895 -13.149 1.00 87.75 88 TYR A CA 1
ATOM 734 C C . TYR A 1 88 ? -8.080 4.251 -12.468 1.00 87.75 88 TYR A C 1
ATOM 736 O O . TYR A 1 88 ? -7.099 4.869 -12.060 1.00 87.75 88 TYR A O 1
ATOM 744 N N . GLN A 1 89 ? -9.320 4.690 -12.340 1.00 85.75 89 GLN A N 1
ATOM 745 C CA . GLN A 1 89 ? -9.701 5.956 -11.735 1.00 85.75 89 GLN A CA 1
ATOM 746 C C . GLN A 1 89 ? -10.689 5.669 -10.606 1.00 85.75 89 GLN A C 1
ATOM 748 O O . GLN A 1 89 ? -11.251 4.572 -10.538 1.00 85.75 89 GLN A O 1
ATOM 753 N N . ASP A 1 90 ? -10.924 6.671 -9.768 1.00 86.06 90 ASP A N 1
ATOM 754 C CA . ASP A 1 90 ? -12.041 6.686 -8.826 1.00 86.06 90 ASP A CA 1
ATOM 755 C C . ASP A 1 90 ? -11.955 5.650 -7.696 1.00 86.06 90 ASP A C 1
ATOM 757 O O . ASP A 1 90 ? -12.988 5.202 -7.189 1.00 86.06 90 ASP A O 1
ATOM 761 N N . PHE A 1 91 ? -10.742 5.294 -7.250 1.00 89.00 91 PHE A N 1
ATOM 762 C CA . PHE A 1 91 ? -10.601 4.580 -5.979 1.00 89.00 91 PHE A CA 1
ATOM 763 C C . PHE A 1 91 ? -10.779 5.549 -4.815 1.00 89.00 91 PHE A C 1
ATOM 765 O O . PHE A 1 91 ? -10.220 6.644 -4.815 1.00 89.00 91 PHE A O 1
ATOM 772 N N . ALA A 1 92 ? -11.484 5.115 -3.777 1.00 91.00 92 ALA A N 1
ATOM 773 C CA . ALA A 1 92 ? -11.498 5.837 -2.511 1.00 91.00 92 ALA A CA 1
ATOM 774 C C . ALA A 1 92 ? -10.391 5.336 -1.590 1.00 91.00 92 ALA A C 1
ATOM 776 O O . ALA A 1 92 ? -10.242 4.128 -1.390 1.00 91.00 92 ALA A O 1
ATOM 777 N N . LEU A 1 93 ? -9.689 6.279 -0.964 1.00 93.81 93 LEU A N 1
ATOM 778 C CA . LEU A 1 93 ? -8.797 6.012 0.155 1.00 93.81 93 LEU A CA 1
ATOM 779 C C . LEU A 1 93 ? -9.009 7.057 1.253 1.00 93.81 93 LEU A C 1
ATOM 781 O O . LEU A 1 93 ? -8.818 8.247 1.026 1.00 93.81 93 LEU A O 1
ATOM 785 N N . ASN A 1 94 ? -9.393 6.628 2.447 1.00 94.50 94 ASN A N 1
ATOM 786 C CA . ASN A 1 94 ? -9.439 7.471 3.628 1.00 94.50 94 ASN A CA 1
ATOM 787 C C . ASN A 1 94 ? -8.043 7.520 4.258 1.00 94.50 94 ASN A C 1
ATOM 789 O O . ASN A 1 94 ? -7.540 6.513 4.765 1.00 94.50 94 ASN A O 1
ATOM 793 N N . VAL A 1 95 ? -7.411 8.688 4.204 1.00 95.12 95 VAL A N 1
ATOM 794 C CA . VAL A 1 95 ? -6.044 8.908 4.677 1.00 95.12 95 VAL A CA 1
ATOM 795 C C . VAL A 1 95 ? -6.080 9.415 6.115 1.00 95.12 95 VAL A C 1
ATOM 797 O O . VAL A 1 95 ? -6.766 10.388 6.425 1.00 95.12 95 VAL A O 1
ATOM 800 N N . GLY A 1 96 ? -5.363 8.740 7.009 1.00 93.50 96 GLY A N 1
ATOM 801 C CA . GLY A 1 96 ? -5.184 9.175 8.390 1.00 93.50 96 GLY A CA 1
ATOM 802 C C . GLY A 1 96 ? -4.120 10.264 8.530 1.00 93.50 96 GLY A C 1
ATOM 803 O O . GLY A 1 96 ? -3.497 10.696 7.562 1.00 93.50 96 GLY A O 1
ATOM 804 N N . GLU A 1 97 ? -3.880 10.714 9.760 1.00 91.12 97 GLU A N 1
ATOM 805 C CA . GLU A 1 97 ? -2.875 11.753 10.051 1.00 91.12 97 GLU A CA 1
ATOM 806 C C . GLU A 1 97 ? -1.438 11.308 9.742 1.00 91.12 97 GLU A C 1
ATOM 808 O O . GLU A 1 97 ? -0.541 12.131 9.576 1.00 91.12 97 GLU A O 1
ATOM 813 N N . ASP A 1 98 ? -1.218 9.997 9.656 1.00 91.12 98 ASP A N 1
ATOM 814 C CA . ASP A 1 98 ? 0.066 9.391 9.342 1.00 91.12 98 ASP A CA 1
ATOM 815 C C . ASP A 1 98 ? 0.386 9.385 7.844 1.00 91.12 98 ASP A C 1
ATOM 817 O O . ASP A 1 98 ? 1.461 8.922 7.489 1.00 91.12 98 ASP A O 1
ATOM 821 N N . GLY A 1 99 ? -0.488 9.880 6.962 1.00 92.69 99 GLY A N 1
ATOM 822 C CA . GLY A 1 99 ? -0.277 9.837 5.514 1.00 92.69 99 GLY A CA 1
ATOM 823 C C . GLY A 1 99 ? -0.472 8.434 4.931 1.00 92.69 99 GLY A C 1
ATOM 824 O O . GLY A 1 99 ? -1.347 7.683 5.368 1.00 92.69 99 GLY A O 1
ATOM 825 N N . ILE A 1 100 ? 0.316 8.090 3.906 1.00 93.50 100 ILE A N 1
ATOM 826 C CA . ILE A 1 100 ? 0.108 6.870 3.112 1.00 93.50 100 ILE A CA 1
ATOM 827 C C . ILE A 1 100 ? 1.365 6.016 3.070 1.00 93.50 100 ILE A C 1
ATOM 829 O O . ILE A 1 100 ? 2.460 6.481 2.757 1.00 93.50 100 ILE A O 1
ATOM 833 N N . TRP A 1 101 ? 1.167 4.723 3.286 1.00 94.56 101 TRP A N 1
ATOM 834 C CA . TRP A 1 101 ? 2.137 3.682 3.018 1.00 94.56 101 TRP A CA 1
ATOM 835 C C . TRP A 1 101 ? 1.773 2.917 1.753 1.00 94.56 101 TRP A C 1
ATOM 837 O O . TRP A 1 101 ? 0.631 2.511 1.545 1.00 94.56 101 TRP A O 1
ATOM 847 N N . ILE A 1 102 ? 2.785 2.664 0.931 1.00 92.69 102 ILE A N 1
ATOM 848 C CA . ILE A 1 102 ? 2.740 1.659 -0.125 1.00 92.69 102 ILE A CA 1
ATOM 849 C C . ILE A 1 102 ? 3.676 0.544 0.320 1.00 92.69 102 ILE A C 1
ATOM 851 O O . ILE A 1 102 ? 4.888 0.753 0.365 1.00 92.69 102 ILE A O 1
ATOM 855 N N . ALA A 1 103 ? 3.130 -0.608 0.705 1.00 92.00 103 ALA A N 1
ATOM 856 C CA . ALA A 1 103 ? 3.898 -1.689 1.319 1.00 92.00 103 ALA A CA 1
ATOM 857 C C . ALA A 1 103 ? 3.637 -3.034 0.649 1.00 92.00 103 ALA A C 1
ATOM 859 O O . ALA A 1 103 ? 2.488 -3.410 0.404 1.00 92.00 103 ALA A O 1
ATOM 860 N N . SER A 1 104 ? 4.719 -3.764 0.390 1.00 89.62 104 SER A N 1
ATOM 861 C CA . SER A 1 104 ? 4.684 -5.128 -0.123 1.00 89.62 104 SER A CA 1
ATOM 862 C C . SER A 1 104 ? 3.806 -6.038 0.737 1.00 89.62 104 SER A C 1
ATOM 864 O O . SER A 1 104 ? 3.721 -5.916 1.961 1.00 89.62 104 SER A O 1
ATOM 866 N N . PHE A 1 105 ? 3.165 -6.996 0.079 1.00 89.25 105 PHE A N 1
ATOM 867 C CA . PHE A 1 105 ? 2.301 -7.980 0.724 1.00 89.25 105 PHE A CA 1
ATOM 868 C C . PHE A 1 105 ? 2.996 -8.819 1.799 1.00 89.25 105 PHE A C 1
ATOM 870 O O . PHE A 1 105 ? 2.349 -9.211 2.764 1.00 89.25 105 PHE A O 1
ATOM 877 N N . GLU A 1 106 ? 4.314 -8.996 1.724 1.00 88.19 106 GLU A N 1
ATOM 878 C CA . GLU A 1 106 ? 5.084 -9.714 2.751 1.00 88.19 106 GLU A CA 1
ATOM 879 C C . GLU A 1 106 ? 4.898 -9.133 4.172 1.00 88.19 106 GLU A C 1
ATOM 881 O O . GLU A 1 106 ? 4.902 -9.880 5.148 1.00 88.19 106 GLU A O 1
ATOM 886 N N . PHE A 1 107 ? 4.659 -7.819 4.319 1.00 91.69 107 PHE A N 1
ATOM 887 C CA . PHE A 1 107 ? 4.380 -7.218 5.632 1.00 91.69 107 PHE A CA 1
ATOM 888 C C . PHE A 1 107 ? 3.054 -7.683 6.233 1.00 91.69 107 PHE A C 1
ATOM 890 O O . PHE A 1 107 ? 2.865 -7.593 7.443 1.00 91.69 107 PHE A O 1
ATOM 897 N N . PHE A 1 108 ? 2.137 -8.172 5.405 1.00 93.12 108 PHE A N 1
ATOM 898 C CA . PHE A 1 108 ? 0.817 -8.641 5.804 1.00 93.12 108 PHE A CA 1
ATOM 899 C C . PHE A 1 108 ? 0.785 -10.167 6.000 1.00 93.12 108 PHE A C 1
ATOM 901 O O . PHE A 1 108 ? -0.184 -10.684 6.552 1.00 93.12 108 PHE A O 1
ATOM 908 N N . GLU A 1 109 ? 1.834 -10.899 5.605 1.00 91.56 109 GLU A N 1
ATOM 909 C CA . GLU A 1 109 ? 2.006 -12.331 5.906 1.00 91.56 109 GLU A CA 1
ATOM 910 C C . GLU A 1 109 ? 2.474 -12.568 7.353 1.00 91.56 109 GLU A C 1
ATOM 912 O O . GLU A 1 109 ? 2.057 -13.536 7.992 1.00 91.56 109 GLU A O 1
ATOM 917 N N . ASP A 1 110 ? 3.290 -11.660 7.898 1.00 92.44 110 ASP A N 1
ATOM 918 C CA . ASP A 1 110 ? 3.650 -11.604 9.322 1.00 92.44 110 ASP A CA 1
ATOM 919 C C . ASP A 1 110 ? 3.533 -10.168 9.848 1.00 92.44 110 ASP A C 1
ATOM 921 O O . ASP A 1 110 ? 4.518 -9.450 10.033 1.00 92.44 110 ASP A O 1
ATOM 925 N N . TRP A 1 111 ? 2.290 -9.744 10.078 1.00 95.19 111 TRP A N 1
ATOM 926 C CA . TRP A 1 111 ? 1.959 -8.392 10.500 1.00 95.19 111 TRP A CA 1
ATOM 927 C C . TRP A 1 111 ? 2.646 -8.001 11.807 1.00 95.19 111 TRP A C 1
ATOM 929 O O . TRP A 1 111 ? 2.395 -8.559 12.882 1.00 95.19 111 TRP A O 1
ATOM 939 N N . ASN A 1 112 ? 3.476 -6.966 11.711 1.00 94.31 112 ASN A N 1
ATOM 940 C CA . ASN A 1 112 ? 4.082 -6.287 12.841 1.00 94.31 112 ASN A CA 1
ATOM 941 C C . ASN A 1 112 ? 4.058 -4.772 12.592 1.00 94.31 112 ASN A C 1
ATOM 943 O O . ASN A 1 112 ? 4.984 -4.247 11.979 1.00 94.31 112 ASN A O 1
ATOM 947 N N . PRO A 1 113 ? 3.057 -4.037 13.103 1.00 92.31 113 PRO A N 1
ATOM 948 C CA . PRO A 1 113 ? 2.898 -2.614 12.802 1.00 92.31 113 PRO A CA 1
ATOM 949 C C . PRO A 1 113 ? 4.049 -1.753 13.336 1.00 92.31 113 PRO A C 1
ATOM 951 O O . PRO A 1 113 ? 4.265 -0.649 12.854 1.00 92.31 113 PRO A O 1
ATOM 954 N N . LYS A 1 114 ? 4.833 -2.261 14.298 1.00 91.44 114 LYS A N 1
ATOM 955 C CA . LYS A 1 114 ? 5.957 -1.530 14.903 1.00 91.44 114 LYS A CA 1
ATOM 956 C C . LYS A 1 114 ? 7.089 -1.223 13.919 1.00 91.44 114 LYS A C 1
ATOM 958 O O . LYS A 1 114 ? 7.946 -0.416 14.248 1.00 91.44 114 LYS A O 1
ATOM 963 N N . VAL A 1 115 ? 7.127 -1.885 12.761 1.00 90.75 115 VAL A N 1
ATOM 964 C CA . VAL A 1 115 ? 8.138 -1.620 11.723 1.00 90.75 115 VAL A CA 1
ATOM 965 C C . VAL A 1 115 ? 7.843 -0.342 10.932 1.00 90.75 115 VAL A C 1
ATOM 967 O O . VAL A 1 115 ? 8.762 0.236 10.353 1.00 90.75 115 VAL A O 1
ATOM 970 N N . PHE A 1 116 ? 6.584 0.104 10.924 1.00 89.94 116 PHE A N 1
ATOM 971 C CA . PHE A 1 116 ? 6.134 1.314 10.247 1.00 89.94 116 PHE A CA 1
ATOM 972 C C . PHE A 1 116 ? 6.219 2.498 11.213 1.00 89.94 116 PHE A C 1
ATOM 974 O O . PHE A 1 116 ? 5.281 2.816 11.942 1.00 89.94 116 PHE A O 1
ATOM 981 N N . GLU A 1 117 ? 7.385 3.132 11.256 1.00 81.31 117 GLU A N 1
ATOM 982 C CA . GLU A 1 117 ? 7.605 4.333 12.061 1.00 81.31 117 GLU A CA 1
ATOM 983 C C . GLU A 1 117 ? 7.275 5.581 11.231 1.00 81.31 117 GLU A C 1
ATOM 985 O O . GLU A 1 117 ? 7.733 5.718 10.099 1.00 81.31 117 GLU A O 1
ATOM 990 N N . THR A 1 118 ? 6.513 6.518 11.797 1.00 65.31 118 THR A N 1
ATOM 991 C CA . THR A 1 118 ? 6.026 7.730 11.103 1.00 65.31 118 THR A CA 1
ATOM 992 C C . THR A 1 118 ? 7.127 8.705 10.678 1.00 65.31 118 THR A C 1
ATOM 994 O O . THR A 1 118 ? 6.887 9.590 9.865 1.00 65.31 118 THR A O 1
ATOM 997 N N . ASN A 1 119 ? 8.343 8.558 11.205 1.00 73.31 119 ASN A N 1
ATOM 998 C CA . ASN A 1 119 ? 9.512 9.354 10.824 1.00 73.31 119 ASN A CA 1
ATOM 999 C C . ASN A 1 119 ? 10.348 8.713 9.698 1.00 73.31 119 ASN A C 1
ATOM 1001 O O . ASN A 1 119 ? 11.344 9.306 9.275 1.00 73.31 119 ASN A O 1
ATOM 1005 N N . LYS A 1 120 ? 9.985 7.515 9.219 1.00 80.62 120 LYS A N 1
ATOM 1006 C CA . LYS A 1 120 ? 10.681 6.824 8.130 1.00 80.62 120 LYS A CA 1
ATOM 1007 C C . LYS A 1 120 ? 9.949 7.038 6.812 1.00 80.62 120 LYS A C 1
ATOM 1009 O O . LYS A 1 120 ? 8.779 6.712 6.684 1.00 80.62 120 LYS A O 1
ATOM 1014 N N . SER A 1 121 ? 10.684 7.486 5.796 1.00 84.88 121 SER A N 1
ATOM 1015 C CA . SER A 1 121 ? 10.177 7.609 4.422 1.00 84.88 121 SER A CA 1
ATOM 1016 C C . SER A 1 121 ? 10.149 6.277 3.660 1.00 84.88 121 SER A C 1
ATOM 1018 O O . SER A 1 121 ? 9.550 6.182 2.593 1.00 84.88 121 SER A O 1
ATOM 1020 N N . SER A 1 122 ? 10.825 5.240 4.164 1.00 88.62 122 SER A N 1
ATOM 1021 C CA . SER A 1 122 ? 10.835 3.901 3.566 1.00 88.62 122 SER A CA 1
ATOM 1022 C C . SER A 1 122 ? 11.304 2.832 4.554 1.00 88.62 122 SER A C 1
ATOM 1024 O O . SER A 1 122 ? 11.967 3.128 5.551 1.00 88.62 122 SER A O 1
ATOM 1026 N N . ILE A 1 123 ? 10.974 1.576 4.254 1.00 89.62 123 ILE A N 1
ATOM 1027 C CA . ILE A 1 123 ? 11.515 0.386 4.913 1.00 89.62 123 ILE A CA 1
ATOM 1028 C C . ILE A 1 123 ? 12.290 -0.403 3.865 1.00 89.62 123 ILE A C 1
ATOM 1030 O O . ILE A 1 123 ? 11.740 -0.731 2.811 1.00 89.62 123 ILE A O 1
ATOM 1034 N N . THR A 1 124 ? 13.554 -0.715 4.150 1.00 87.81 124 THR A N 1
ATOM 1035 C CA . THR A 1 124 ? 14.468 -1.342 3.190 1.00 87.81 124 THR A CA 1
ATOM 1036 C C . THR A 1 124 ? 14.981 -2.702 3.654 1.00 87.81 124 THR A C 1
ATOM 1038 O O . THR A 1 124 ? 14.963 -3.028 4.840 1.00 87.81 124 THR A O 1
ATOM 1041 N N . GLN A 1 125 ? 15.439 -3.511 2.700 1.00 82.50 125 GLN A N 1
ATOM 1042 C CA . GLN A 1 125 ? 16.209 -4.728 2.937 1.00 82.50 125 GLN A CA 1
ATOM 1043 C C . GLN A 1 125 ? 17.429 -4.750 2.014 1.00 82.50 125 GLN A C 1
ATOM 1045 O O . GLN A 1 125 ? 17.325 -4.431 0.831 1.00 82.50 125 GLN A O 1
ATOM 1050 N N . GLU A 1 126 ? 18.565 -5.201 2.535 1.00 84.19 126 GLU A N 1
ATOM 1051 C CA . GLU A 1 126 ? 19.732 -5.545 1.727 1.00 84.19 126 GLU A CA 1
ATOM 1052 C C . GLU A 1 126 ? 19.716 -7.031 1.359 1.00 84.19 126 GLU A C 1
ATOM 1054 O O . GLU A 1 126 ? 19.523 -7.899 2.215 1.00 84.19 126 GLU A O 1
ATOM 1059 N N . ILE A 1 127 ? 19.918 -7.332 0.077 1.00 79.81 127 ILE A N 1
ATOM 1060 C CA . ILE A 1 127 ? 19.992 -8.704 -0.431 1.00 79.81 127 ILE A CA 1
ATOM 1061 C C . ILE A 1 127 ? 21.314 -8.882 -1.173 1.00 79.81 127 ILE A C 1
ATOM 1063 O O . ILE A 1 127 ? 21.611 -8.161 -2.129 1.00 79.81 127 ILE A O 1
ATOM 1067 N N . ALA A 1 128 ? 22.090 -9.880 -0.750 1.00 82.69 128 ALA A N 1
ATOM 1068 C CA . ALA A 1 128 ? 23.305 -10.299 -1.437 1.00 82.69 128 ALA A CA 1
ATOM 1069 C C . ALA A 1 128 ? 22.950 -10.944 -2.785 1.00 82.69 128 ALA A C 1
ATOM 1071 O O . ALA A 1 128 ? 22.307 -11.993 -2.831 1.00 82.69 128 ALA A O 1
ATOM 1072 N N . THR A 1 129 ? 23.374 -10.319 -3.881 1.00 73.81 129 THR A N 1
ATOM 1073 C CA . THR A 1 129 ? 23.020 -10.712 -5.248 1.00 73.81 129 THR A CA 1
ATOM 1074 C C . THR A 1 129 ? 24.269 -11.043 -6.065 1.00 73.81 129 THR A C 1
ATOM 1076 O O . THR A 1 129 ? 25.326 -10.432 -5.910 1.00 73.81 129 THR A O 1
ATOM 1079 N N . GLY A 1 130 ? 24.143 -12.021 -6.967 1.00 78.31 130 GLY A N 1
ATOM 1080 C CA . GLY A 1 130 ? 25.205 -12.412 -7.893 1.00 78.31 130 GLY A CA 1
ATOM 1081 C C . GLY A 1 130 ? 26.338 -13.235 -7.257 1.00 78.31 130 GLY A C 1
ATOM 1082 O O . GLY A 1 130 ? 26.355 -13.469 -6.047 1.00 78.31 130 GLY A O 1
ATOM 1083 N N . PRO A 1 131 ? 27.303 -13.697 -8.074 1.00 79.56 131 PRO A N 1
ATOM 1084 C CA . PRO A 1 131 ? 28.390 -14.569 -7.621 1.00 79.56 131 PRO A CA 1
ATOM 1085 C C . PRO A 1 131 ? 29.315 -13.899 -6.592 1.00 79.56 131 PRO A C 1
ATOM 1087 O O . PRO A 1 131 ? 29.873 -14.585 -5.741 1.00 79.56 131 PRO A O 1
ATOM 1090 N N . ASN A 1 132 ? 29.413 -12.566 -6.619 1.00 86.81 132 ASN A N 1
ATOM 1091 C CA . ASN A 1 132 ? 30.244 -11.781 -5.701 1.00 86.81 132 ASN A CA 1
ATOM 1092 C C . ASN A 1 132 ? 29.515 -11.359 -4.412 1.00 86.81 132 ASN A C 1
ATOM 1094 O O . ASN A 1 132 ? 30.120 -10.699 -3.574 1.00 86.81 132 ASN A O 1
ATOM 1098 N N . ARG A 1 133 ? 28.236 -11.740 -4.237 1.00 82.81 133 ARG A N 1
ATOM 1099 C CA . ARG A 1 133 ? 27.404 -11.381 -3.072 1.00 82.81 133 ARG A CA 1
ATOM 1100 C C . ARG A 1 133 ? 27.339 -9.873 -2.806 1.00 82.81 133 ARG A C 1
ATOM 1102 O O . ARG A 1 133 ? 27.375 -9.439 -1.657 1.00 82.81 133 ARG A O 1
ATOM 1109 N N . GLU A 1 134 ? 27.218 -9.081 -3.864 1.00 85.56 134 GLU A N 1
ATOM 1110 C CA . GLU A 1 134 ? 27.052 -7.634 -3.738 1.00 85.56 134 GLU A CA 1
ATOM 1111 C C . GLU A 1 134 ? 25.728 -7.327 -3.034 1.00 85.56 134 GLU A C 1
ATOM 1113 O O . GLU A 1 134 ? 24.682 -7.872 -3.395 1.00 85.56 134 GLU A O 1
ATOM 1118 N N . LEU A 1 135 ? 25.772 -6.478 -2.007 1.00 82.19 135 LEU A N 1
ATOM 1119 C CA . LEU A 1 135 ? 24.582 -6.072 -1.269 1.00 82.19 135 LEU A CA 1
ATOM 1120 C C . LEU A 1 135 ? 23.836 -5.005 -2.066 1.00 82.19 13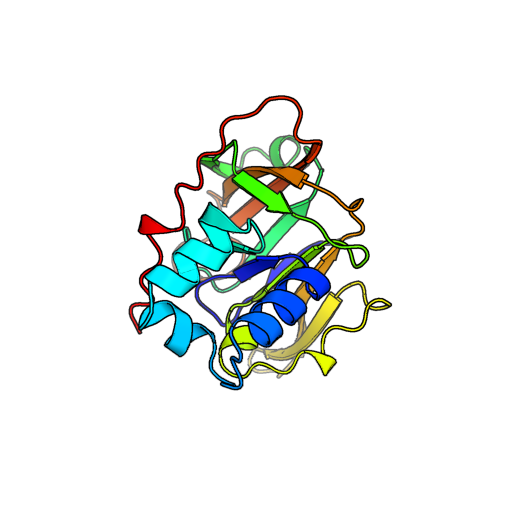5 LEU A C 1
ATOM 1122 O O . LEU A 1 135 ? 24.345 -3.907 -2.286 1.00 82.19 135 LEU A O 1
ATOM 1126 N N . ILE A 1 136 ? 22.620 -5.336 -2.493 1.00 78.38 136 ILE A N 1
ATOM 1127 C CA . ILE A 1 136 ? 21.712 -4.393 -3.143 1.00 78.38 136 ILE A CA 1
ATOM 1128 C C . ILE A 1 136 ? 20.596 -4.055 -2.159 1.00 78.38 136 ILE A C 1
ATOM 1130 O O . ILE A 1 136 ? 19.977 -4.951 -1.584 1.00 78.38 136 ILE A O 1
ATOM 1134 N N . CYS A 1 137 ? 20.356 -2.759 -1.967 1.00 78.69 137 CYS A N 1
ATOM 1135 C CA . CYS A 1 137 ? 19.299 -2.243 -1.107 1.00 78.69 137 CYS A CA 1
ATOM 1136 C C . CYS A 1 137 ? 17.989 -2.093 -1.891 1.00 78.69 137 CYS A C 1
ATOM 1138 O O . CYS A 1 137 ? 17.958 -1.520 -2.983 1.00 78.69 137 CYS A O 1
ATOM 1140 N N . TYR A 1 138 ? 16.909 -2.599 -1.309 1.00 77.12 138 TYR A N 1
ATOM 1141 C CA . TYR A 1 138 ? 15.584 -2.673 -1.905 1.00 77.12 138 TYR A CA 1
ATOM 1142 C C . TYR A 1 138 ? 14.549 -2.092 -0.939 1.00 77.12 138 TYR A C 1
ATOM 1144 O O . TYR A 1 138 ? 14.483 -2.521 0.212 1.00 77.12 138 TYR A O 1
ATOM 1152 N N . ASN A 1 139 ? 13.719 -1.142 -1.383 1.00 83.56 139 ASN A N 1
ATOM 1153 C CA . ASN A 1 139 ? 12.598 -0.665 -0.565 1.00 83.56 139 ASN A CA 1
ATOM 1154 C C . ASN A 1 139 ? 11.458 -1.679 -0.625 1.00 83.56 139 ASN A C 1
ATOM 1156 O O . ASN A 1 139 ? 11.003 -2.006 -1.717 1.00 83.56 139 ASN A O 1
ATOM 1160 N N . LYS A 1 140 ? 10.964 -2.112 0.528 1.00 86.56 140 LYS A N 1
ATOM 1161 C CA . LYS A 1 140 ? 9.790 -2.984 0.669 1.00 86.56 140 LYS A CA 1
ATOM 1162 C C . LYS A 1 140 ? 8.518 -2.200 0.965 1.00 86.56 140 LYS A C 1
ATOM 1164 O O . LYS A 1 140 ? 7.421 -2.614 0.604 1.00 86.56 140 LYS A O 1
ATOM 1169 N N . ALA A 1 141 ? 8.676 -1.050 1.609 1.00 90.44 141 ALA A N 1
ATOM 1170 C CA . ALA A 1 141 ? 7.612 -0.086 1.806 1.00 90.44 141 ALA A CA 1
ATOM 1171 C C . ALA A 1 141 ? 8.146 1.331 1.603 1.00 90.44 141 ALA A C 1
ATOM 1173 O O . ALA A 1 141 ? 9.306 1.607 1.921 1.00 90.44 141 ALA A O 1
ATOM 1174 N N . ILE A 1 142 ? 7.309 2.222 1.084 1.00 89.88 142 ILE A N 1
ATOM 1175 C CA . ILE A 1 142 ? 7.593 3.656 0.981 1.00 89.88 142 ILE A CA 1
ATOM 1176 C C . ILE A 1 142 ? 6.431 4.414 1.602 1.00 89.88 142 ILE A C 1
ATOM 1178 O O . ILE A 1 142 ? 5.272 4.020 1.461 1.00 89.88 142 ILE A O 1
ATOM 1182 N N . HIS A 1 143 ? 6.773 5.490 2.292 1.00 91.62 143 HIS A N 1
ATOM 1183 C CA . HIS A 1 143 ? 5.843 6.398 2.927 1.00 91.62 143 HIS A CA 1
ATOM 1184 C C . HIS A 1 143 ? 5.785 7.721 2.173 1.00 91.62 143 HIS A C 1
ATOM 1186 O O . HIS A 1 143 ? 6.811 8.244 1.732 1.00 91.62 143 HIS A O 1
ATOM 1192 N N . PHE A 1 144 ? 4.578 8.257 2.043 1.00 87.88 144 PHE A N 1
ATOM 1193 C CA . PHE A 1 144 ? 4.309 9.537 1.412 1.00 87.88 144 PHE A CA 1
ATOM 1194 C C . PHE A 1 144 ? 3.486 10.403 2.359 1.00 87.88 144 PHE A C 1
ATOM 1196 O O . PHE A 1 144 ? 2.488 9.961 2.934 1.00 87.88 144 PHE A O 1
ATOM 1203 N N . ALA A 1 145 ? 3.902 11.662 2.487 1.00 89.38 145 ALA A N 1
ATOM 1204 C CA . ALA A 1 145 ? 3.088 12.672 3.135 1.00 89.38 145 ALA A CA 1
ATOM 1205 C C . ALA A 1 145 ? 1.894 12.990 2.227 1.00 89.38 145 ALA A C 1
ATOM 1207 O O . ALA A 1 145 ? 2.069 13.507 1.126 1.00 89.38 145 ALA A O 1
ATOM 1208 N N . GLU A 1 146 ? 0.695 12.683 2.704 1.00 90.56 146 GLU A N 1
ATOM 1209 C CA . GLU A 1 146 ? -0.573 13.069 2.097 1.00 90.56 146 GLU A CA 1
ATOM 1210 C C . GLU A 1 146 ? -1.473 13.585 3.218 1.00 90.56 146 GLU A C 1
ATOM 1212 O O . GLU A 1 146 ? -1.388 13.126 4.359 1.00 90.56 146 GLU A O 1
ATOM 1217 N N . SER A 1 147 ? -2.288 14.586 2.911 1.00 92.12 147 SER A N 1
ATOM 1218 C CA . SER A 1 147 ? -3.182 15.184 3.899 1.00 92.12 147 SER A CA 1
ATOM 1219 C C . SER A 1 147 ? -4.306 14.221 4.275 1.00 92.12 147 SER A C 1
ATOM 1221 O O . SER A 1 147 ? -4.762 13.427 3.451 1.00 92.12 147 SER A O 1
ATOM 1223 N N . SER A 1 148 ? -4.751 14.289 5.528 1.00 94.50 148 SER A N 1
ATOM 1224 C CA . SER A 1 148 ? -5.810 13.419 6.025 1.00 94.50 148 SER A CA 1
ATOM 1225 C C . SER A 1 148 ? -7.161 13.708 5.364 1.00 94.50 148 SER A C 1
ATOM 1227 O O . SER A 1 148 ? -7.417 14.803 4.856 1.00 94.50 148 SER A O 1
ATOM 1229 N N . GLY A 1 149 ? -8.039 12.709 5.393 1.00 94.00 149 GLY A N 1
ATOM 1230 C CA . GLY A 1 149 ? -9.375 12.757 4.817 1.00 94.00 149 GLY A CA 1
ATOM 1231 C C . GLY A 1 149 ? -9.538 11.850 3.603 1.00 94.00 149 GLY A C 1
ATOM 1232 O O . GLY A 1 149 ? -8.641 11.104 3.207 1.00 94.00 149 GLY A O 1
ATOM 1233 N N . LEU A 1 150 ? -10.732 11.900 3.019 1.00 93.50 150 LEU A N 1
ATOM 1234 C CA . LEU A 1 150 ? -11.095 11.049 1.896 1.00 93.50 150 LEU A CA 1
ATOM 1235 C C . LEU A 1 150 ? -10.451 11.548 0.599 1.00 93.50 150 LEU A C 1
ATOM 1237 O O . LEU A 1 150 ? -10.675 12.682 0.168 1.00 93.50 150 LEU A O 1
ATOM 1241 N N . LYS A 1 151 ? -9.685 10.668 -0.040 1.00 93.38 151 LYS A N 1
ATOM 1242 C CA . LYS A 1 151 ? -8.997 10.908 -1.305 1.00 93.38 151 LYS A CA 1
ATOM 1243 C C . LYS A 1 151 ? -9.612 10.092 -2.423 1.00 93.38 151 LYS A C 1
ATOM 1245 O O . LYS A 1 151 ? -9.962 8.927 -2.238 1.00 93.38 151 LYS A O 1
ATOM 1250 N N . ASN A 1 152 ? -9.675 10.713 -3.592 1.00 92.06 152 ASN A N 1
ATOM 1251 C CA . ASN A 1 152 ? -9.758 10.009 -4.854 1.00 92.06 152 ASN A CA 1
ATOM 1252 C C . ASN A 1 152 ? -8.349 9.622 -5.311 1.00 92.06 152 ASN A C 1
ATOM 1254 O O . ASN A 1 152 ? -7.461 10.477 -5.376 1.00 92.06 152 ASN A O 1
ATOM 1258 N N . VAL A 1 153 ? -8.161 8.347 -5.634 1.00 91.88 153 VAL A N 1
ATOM 1259 C CA . VAL A 1 153 ? -6.895 7.785 -6.091 1.00 91.88 153 VAL A CA 1
ATOM 1260 C C . VAL A 1 153 ? -7.051 7.295 -7.523 1.00 91.88 153 VAL A C 1
ATOM 1262 O O . VAL A 1 153 ? -7.958 6.528 -7.841 1.00 91.88 153 VAL A O 1
ATOM 1265 N N . SER A 1 154 ? -6.128 7.711 -8.384 1.00 90.56 154 SER A N 1
ATOM 1266 C CA . SER A 1 154 ? -5.974 7.167 -9.733 1.00 90.56 154 SER A CA 1
ATOM 1267 C C . SER A 1 154 ? -4.690 6.359 -9.827 1.00 90.56 154 SER A C 1
ATOM 1269 O O . SER A 1 154 ? -3.683 6.710 -9.212 1.00 90.56 154 SER A O 1
ATOM 1271 N N . ILE A 1 155 ? -4.737 5.253 -10.569 1.00 90.00 155 ILE A N 1
ATOM 1272 C CA . ILE A 1 155 ? -3.626 4.315 -10.704 1.00 90.00 155 ILE A CA 1
ATOM 1273 C C . ILE A 1 155 ? -3.468 3.926 -12.169 1.00 90.00 155 ILE A C 1
ATOM 1275 O O . ILE A 1 155 ? -4.327 3.252 -12.743 1.00 90.00 155 ILE A O 1
ATOM 1279 N N . LYS A 1 156 ? -2.330 4.282 -12.759 1.00 88.81 156 LYS A N 1
ATOM 1280 C CA . LYS A 1 156 ? -1.923 3.822 -14.090 1.00 88.81 156 LYS A CA 1
ATOM 1281 C C . LYS A 1 156 ? -0.817 2.783 -13.964 1.00 88.81 156 LYS A C 1
ATOM 1283 O O . LYS A 1 156 ? 0.117 2.954 -13.182 1.00 88.81 156 LYS A O 1
ATOM 1288 N N . GLY A 1 157 ? -0.914 1.708 -14.737 1.00 87.38 157 GLY A N 1
ATOM 1289 C CA . GLY A 1 157 ? 0.103 0.664 -14.827 1.00 87.38 157 GLY A CA 1
ATOM 1290 C C . GLY A 1 157 ? 0.834 0.722 -16.162 1.00 87.38 157 GLY A C 1
ATOM 1291 O O . GLY A 1 157 ? 0.209 0.873 -17.211 1.00 87.38 157 GLY A O 1
ATOM 1292 N N . PHE A 1 158 ? 2.152 0.537 -16.135 1.00 84.62 158 PHE A N 1
ATOM 1293 C CA . PHE A 1 158 ? 3.009 0.619 -17.315 1.00 84.62 158 PHE A CA 1
ATOM 1294 C C . PHE A 1 158 ? 3.939 -0.581 -17.416 1.00 84.62 158 PHE A C 1
ATOM 1296 O O . PHE A 1 158 ? 4.439 -1.079 -16.405 1.00 84.62 158 PHE A O 1
ATOM 1303 N N . ARG A 1 159 ? 4.239 -0.991 -18.651 1.00 84.75 159 ARG A N 1
ATOM 1304 C CA . ARG A 1 159 ? 5.301 -1.949 -18.962 1.00 84.75 159 ARG A CA 1
ATOM 1305 C C . ARG A 1 159 ? 6.371 -1.309 -19.839 1.00 84.75 159 ARG A C 1
ATOM 1307 O O . ARG A 1 159 ? 6.065 -0.711 -20.868 1.00 84.75 159 ARG A O 1
ATOM 1314 N N . ASN A 1 160 ? 7.633 -1.479 -19.468 1.00 81.44 160 ASN A N 1
ATOM 1315 C CA . ASN A 1 160 ? 8.767 -1.113 -20.301 1.00 81.44 160 ASN A CA 1
ATOM 1316 C C . ASN A 1 160 ? 8.932 -2.139 -21.433 1.00 81.44 160 ASN A C 1
ATOM 1318 O O . ASN A 1 160 ? 9.264 -3.297 -21.202 1.00 81.44 160 ASN A O 1
ATOM 1322 N N . SER A 1 161 ? 8.716 -1.697 -22.666 1.00 74.88 161 SER A N 1
ATOM 1323 C CA . SER A 1 161 ? 8.765 -2.498 -23.891 1.00 74.88 161 SER A CA 1
ATOM 1324 C C . SER A 1 161 ? 10.164 -2.967 -24.300 1.00 74.88 161 SER A C 1
ATOM 1326 O O . SER A 1 161 ? 10.277 -3.864 -25.130 1.00 74.88 161 SER A O 1
ATOM 1328 N N . THR A 1 162 ? 11.219 -2.401 -23.709 1.00 71.75 162 THR A N 1
ATOM 1329 C CA . THR A 1 162 ? 12.613 -2.838 -23.925 1.00 71.75 162 THR A CA 1
ATOM 1330 C C . THR A 1 162 ? 13.098 -3.831 -22.873 1.00 71.75 162 THR A C 1
ATOM 1332 O O . THR A 1 162 ? 14.206 -4.360 -22.985 1.00 71.75 162 THR A O 1
ATOM 1335 N N . ALA A 1 163 ? 12.290 -4.085 -21.841 1.00 67.88 163 ALA A N 1
ATOM 1336 C CA . ALA A 1 163 ? 12.645 -5.037 -20.811 1.00 67.88 163 ALA A CA 1
ATOM 1337 C C . ALA A 1 163 ? 12.581 -6.475 -21.352 1.00 67.88 163 ALA A C 1
ATOM 1339 O O . ALA A 1 163 ? 11.805 -6.797 -22.254 1.00 67.88 163 ALA A O 1
ATOM 1340 N N . ASN A 1 164 ? 13.490 -7.321 -20.864 1.00 64.81 164 ASN A N 1
ATOM 1341 C CA . ASN A 1 164 ? 13.572 -8.704 -21.304 1.00 64.81 164 ASN A CA 1
ATOM 1342 C C . ASN A 1 164 ? 12.527 -9.522 -20.536 1.00 64.81 164 ASN A C 1
ATOM 1344 O O . ASN A 1 164 ? 12.783 -9.801 -19.366 1.00 64.81 164 ASN A O 1
ATOM 1348 N N . PRO A 1 165 ? 11.473 -10.047 -21.191 1.00 59.09 165 PRO A N 1
ATOM 1349 C CA . PRO A 1 165 ? 10.361 -10.717 -20.513 1.00 59.09 165 PRO A CA 1
ATOM 1350 C C . PRO A 1 165 ? 10.773 -11.992 -19.759 1.00 59.09 165 PRO A C 1
ATOM 1352 O O . PRO A 1 165 ? 9.991 -12.550 -18.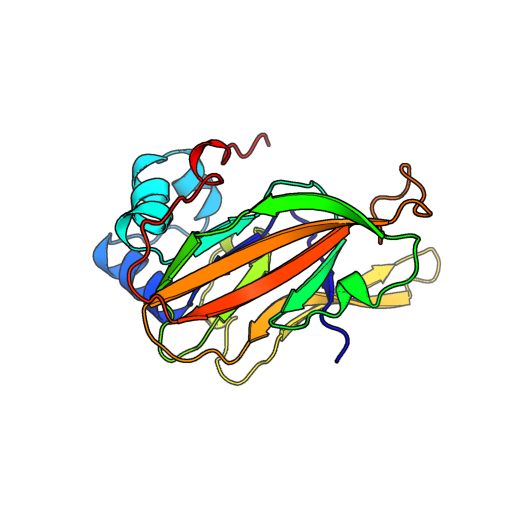997 1.00 59.09 165 PRO A O 1
ATOM 1355 N N . LYS A 1 166 ? 12.003 -12.488 -19.968 1.00 57.38 166 LYS A N 1
ATOM 1356 C CA . LYS A 1 166 ? 12.588 -13.609 -19.215 1.00 57.38 166 LYS A CA 1
ATOM 1357 C C . LYS A 1 166 ? 13.284 -13.178 -17.916 1.00 57.38 166 LYS A C 1
ATOM 1359 O O . LYS A 1 166 ? 13.763 -14.037 -17.179 1.00 57.38 166 LYS A O 1
ATOM 1364 N N . ARG A 1 167 ? 13.404 -11.877 -17.640 1.00 59.09 167 ARG A N 1
ATOM 1365 C CA . ARG A 1 167 ? 13.981 -11.312 -16.415 1.00 59.09 167 ARG A CA 1
ATOM 1366 C C . ARG A 1 167 ? 12.893 -10.524 -15.691 1.00 59.09 167 ARG A C 1
ATOM 1368 O O . ARG A 1 167 ? 12.502 -9.459 -16.138 1.00 59.09 167 ARG A O 1
ATOM 1375 N N . LEU A 1 168 ? 12.466 -11.021 -14.531 1.00 54.16 168 LEU A N 1
ATOM 1376 C CA . LEU A 1 168 ? 11.457 -10.409 -13.651 1.00 54.16 168 LEU A CA 1
ATOM 1377 C C . LEU A 1 168 ? 11.922 -9.089 -12.990 1.00 54.16 168 LEU A C 1
ATOM 1379 O O . LEU A 1 168 ? 11.502 -8.772 -11.883 1.00 54.16 168 LEU A O 1
ATOM 1383 N N . SER A 1 169 ? 12.836 -8.331 -13.598 1.00 55.03 169 SER A N 1
ATOM 1384 C CA . SER A 1 169 ? 13.379 -7.103 -13.019 1.00 55.03 169 SER A CA 1
ATOM 1385 C C . SER A 1 169 ? 13.291 -5.935 -14.001 1.00 55.03 169 SER A C 1
ATOM 1387 O O . SER A 1 169 ? 13.743 -6.012 -15.139 1.00 55.03 169 SER A O 1
ATOM 1389 N N . ASN A 1 170 ? 12.742 -4.814 -13.514 1.00 55.12 170 ASN A N 1
ATOM 1390 C CA . ASN A 1 170 ? 12.653 -3.499 -14.175 1.00 55.12 170 ASN A CA 1
ATOM 1391 C C . ASN A 1 170 ? 11.579 -3.300 -15.255 1.00 55.12 170 ASN A C 1
ATOM 1393 O O . ASN A 1 170 ? 11.655 -2.325 -16.008 1.00 55.12 170 ASN A O 1
ATOM 1397 N N . GLU A 1 171 ? 10.567 -4.159 -15.314 1.00 69.31 171 GLU A N 1
ATOM 1398 C CA . GLU A 1 171 ? 9.583 -4.087 -16.398 1.00 69.31 171 GLU A CA 1
ATOM 1399 C C . GLU A 1 171 ? 8.368 -3.225 -16.074 1.00 69.31 171 GLU A C 1
ATOM 1401 O O . GLU A 1 171 ? 7.745 -2.734 -17.003 1.00 69.31 171 GLU A O 1
ATOM 1406 N N . ILE A 1 172 ? 8.013 -3.039 -14.797 1.00 79.50 172 ILE A N 1
ATOM 1407 C CA . ILE A 1 172 ? 6.700 -2.501 -14.421 1.00 79.50 172 ILE A CA 1
ATOM 1408 C C . ILE A 1 172 ? 6.812 -1.219 -13.602 1.00 79.50 172 ILE A C 1
ATOM 1410 O O . ILE A 1 172 ? 7.648 -1.102 -12.702 1.00 79.50 172 ILE A O 1
ATOM 1414 N N . GLY A 1 173 ? 5.952 -0.261 -13.935 1.00 82.94 173 GLY A N 1
ATOM 1415 C CA . GLY A 1 173 ? 5.810 1.009 -13.244 1.00 82.94 173 GLY A CA 1
ATOM 1416 C C . GLY A 1 173 ? 4.352 1.277 -12.900 1.00 82.94 173 GLY A C 1
ATOM 1417 O O . GLY A 1 173 ? 3.464 0.882 -13.654 1.00 82.94 173 GLY A O 1
ATOM 1418 N N . TYR A 1 174 ? 4.125 1.955 -11.782 1.00 86.62 174 TYR A N 1
ATOM 1419 C CA . TYR A 1 174 ? 2.827 2.492 -11.405 1.00 86.62 174 TYR A CA 1
ATOM 1420 C C . TYR A 1 174 ? 2.929 3.999 -11.203 1.00 86.62 174 TYR A C 1
ATOM 1422 O O . TYR A 1 174 ? 3.842 4.466 -10.522 1.00 86.62 174 TYR A O 1
ATOM 1430 N N . GLU A 1 175 ? 1.983 4.729 -11.779 1.00 87.50 175 GLU A N 1
ATOM 1431 C CA . GLU A 1 175 ? 1.691 6.117 -11.423 1.00 87.50 175 GLU A CA 1
ATOM 1432 C C . GLU A 1 175 ? 0.483 6.108 -10.500 1.00 87.50 175 GLU A C 1
ATOM 1434 O O . GLU A 1 175 ? -0.530 5.492 -10.834 1.00 87.50 175 GLU A O 1
ATOM 1439 N N . ILE A 1 176 ? 0.596 6.756 -9.348 1.00 89.62 176 ILE A N 1
ATOM 1440 C CA . ILE A 1 176 ? -0.465 6.836 -8.354 1.00 89.62 176 ILE A CA 1
ATOM 1441 C C . ILE A 1 176 ? -0.668 8.309 -8.027 1.00 89.62 176 ILE A C 1
ATOM 1443 O O . ILE A 1 176 ? 0.246 8.955 -7.519 1.00 89.62 176 ILE A O 1
ATOM 1447 N N . ASN A 1 177 ? -1.855 8.840 -8.298 1.00 90.06 177 ASN A N 1
ATOM 1448 C CA . ASN A 1 177 ? -2.171 10.229 -7.978 1.00 90.06 177 ASN A CA 1
ATOM 1449 C C . ASN A 1 177 ? -3.318 10.300 -6.978 1.00 90.06 177 ASN A C 1
ATOM 1451 O O . ASN A 1 177 ? -4.334 9.625 -7.150 1.00 90.06 177 ASN A O 1
ATOM 1455 N N . PHE A 1 178 ? -3.148 11.150 -5.972 1.00 91.19 178 PHE A N 1
ATOM 1456 C CA . PHE A 1 178 ? -4.102 11.433 -4.912 1.00 91.19 178 PHE A CA 1
ATOM 1457 C C . PHE A 1 178 ? -4.683 12.831 -5.114 1.00 91.19 178 PHE A C 1
ATOM 1459 O O . PHE A 1 178 ? -3.963 13.803 -5.329 1.00 91.19 178 PHE A O 1
ATOM 1466 N N . THR A 1 179 ? -6.004 12.936 -5.037 1.00 90.81 179 THR A N 1
ATOM 1467 C CA . THR A 1 179 ? -6.732 14.209 -5.093 1.00 90.81 179 THR A CA 1
ATOM 1468 C C . THR A 1 179 ? -7.828 14.213 -4.038 1.00 90.81 179 THR A C 1
ATOM 1470 O O . THR A 1 179 ? -8.311 13.151 -3.645 1.00 90.81 179 THR A O 1
ATOM 1473 N N . ASP A 1 180 ? -8.232 15.387 -3.560 1.00 89.50 180 ASP A N 1
ATOM 1474 C CA . ASP A 1 180 ? -9.345 15.485 -2.615 1.0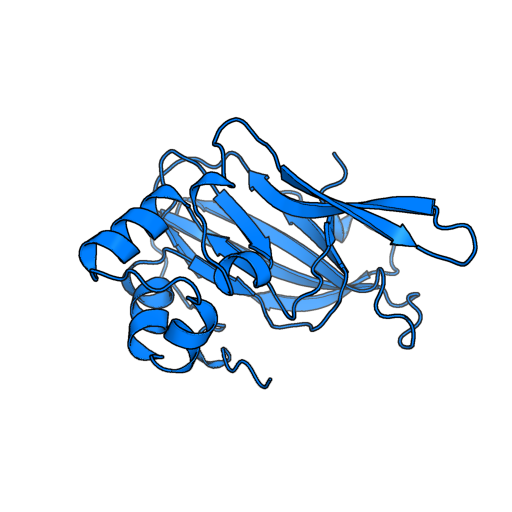0 89.50 180 ASP A CA 1
ATOM 1475 C C . ASP A 1 180 ? -10.648 14.980 -3.245 1.00 89.50 180 ASP A C 1
ATOM 1477 O O . ASP A 1 180 ? -10.986 15.316 -4.383 1.00 89.50 180 ASP A O 1
ATOM 1481 N N . ALA A 1 181 ? -11.399 14.169 -2.499 1.00 81.38 181 ALA A N 1
ATOM 1482 C CA . ALA A 1 181 ? -12.672 13.645 -2.968 1.00 81.38 181 ALA A CA 1
ATOM 1483 C C . ALA A 1 181 ? -13.752 14.742 -2.963 1.00 81.38 181 ALA A C 1
ATOM 1485 O O . ALA A 1 181 ? -14.352 15.036 -1.930 1.00 81.38 181 ALA A O 1
ATOM 1486 N N . VAL A 1 182 ? -14.043 15.328 -4.128 1.00 70.25 182 VAL A N 1
ATOM 1487 C CA . VAL A 1 182 ? -15.147 16.288 -4.303 1.00 70.25 182 VAL A CA 1
ATOM 1488 C C . VAL A 1 182 ? -16.251 15.654 -5.151 1.00 70.25 182 VAL A C 1
ATOM 1490 O O . VAL A 1 182 ? -16.120 15.575 -6.366 1.00 70.25 182 VAL A O 1
ATOM 1493 N N . ASN A 1 183 ? -17.357 15.236 -4.520 1.00 54.09 183 ASN A N 1
ATOM 1494 C CA . ASN A 1 183 ? -18.566 14.706 -5.182 1.00 54.09 183 ASN A CA 1
ATOM 1495 C C . ASN A 1 183 ? -18.315 13.533 -6.158 1.00 54.09 183 ASN A C 1
ATOM 1497 O O . ASN A 1 183 ? -18.667 13.623 -7.334 1.00 54.09 183 ASN A O 1
ATOM 1501 N N . ILE A 1 184 ? -17.732 12.426 -5.686 1.00 60.75 184 ILE A N 1
ATOM 1502 C CA . ILE A 1 184 ? -17.349 11.291 -6.546 1.00 60.75 184 ILE A CA 1
ATOM 1503 C C . ILE A 1 184 ? -18.060 10.009 -6.103 1.00 60.75 184 ILE A C 1
ATOM 1505 O O . ILE A 1 184 ? -18.135 9.705 -4.914 1.00 60.75 184 ILE A O 1
ATOM 1509 N N . SER A 1 185 ? -18.575 9.248 -7.073 1.00 62.69 185 SER A N 1
ATOM 1510 C CA . SER A 1 185 ? -18.952 7.847 -6.877 1.00 62.69 185 SER A CA 1
ATOM 1511 C C . SER A 1 185 ? -17.718 6.975 -7.082 1.00 62.69 185 SER A C 1
ATOM 1513 O O . SER A 1 185 ? -17.183 6.929 -8.190 1.00 62.69 185 SER A O 1
ATOM 1515 N N . PHE A 1 186 ? -17.269 6.286 -6.041 1.00 68.19 186 PHE A N 1
ATOM 1516 C CA . PHE A 1 186 ? -16.072 5.460 -6.137 1.00 68.19 186 PHE A CA 1
ATOM 1517 C C . PHE A 1 186 ? -16.354 4.119 -6.800 1.00 68.19 186 PHE A C 1
ATOM 1519 O O . PHE A 1 186 ? -17.347 3.453 -6.502 1.00 68.19 186 PHE A O 1
ATOM 1526 N N . ASN A 1 187 ? -15.426 3.702 -7.652 1.00 65.75 187 ASN A N 1
ATOM 1527 C CA . ASN A 1 187 ? -15.355 2.359 -8.190 1.00 65.75 187 ASN A CA 1
ATOM 1528 C C . ASN A 1 187 ? -14.001 1.783 -7.787 1.00 65.75 187 ASN A C 1
ATOM 1530 O O . ASN A 1 187 ? -12.961 2.255 -8.221 1.00 65.75 187 ASN A O 1
ATOM 1534 N N . ASN A 1 188 ? -14.012 0.727 -6.979 1.00 67.69 188 ASN A N 1
ATOM 1535 C CA . ASN A 1 188 ? -12.803 0.012 -6.572 1.00 67.69 188 ASN A CA 1
ATOM 1536 C C . ASN A 1 188 ? -12.721 -1.317 -7.354 1.00 67.69 188 ASN A C 1
ATOM 1538 O O . ASN A 1 188 ? -13.093 -2.370 -6.824 1.00 67.69 188 ASN A O 1
ATOM 1542 N N . PRO A 1 189 ? -12.272 -1.307 -8.626 1.00 59.97 189 PRO A N 1
ATOM 1543 C CA . PRO A 1 189 ? -12.326 -2.474 -9.511 1.00 59.97 189 PRO A CA 1
ATOM 1544 C C . PRO A 1 189 ? -11.469 -3.655 -9.036 1.00 59.97 189 PRO A C 1
ATOM 1546 O O . PRO A 1 189 ? -11.704 -4.782 -9.454 1.00 59.97 189 PRO A O 1
ATOM 1549 N N . LEU A 1 190 ? -10.495 -3.418 -8.153 1.00 65.88 190 LEU A N 1
ATOM 1550 C CA . LEU A 1 190 ? -9.459 -4.392 -7.797 1.00 65.88 190 LEU A CA 1
ATOM 1551 C C . LEU A 1 190 ? -9.844 -5.377 -6.695 1.00 65.88 190 LEU A C 1
ATOM 1553 O O . LEU A 1 190 ? -9.190 -6.404 -6.551 1.00 65.88 190 LEU A O 1
ATOM 1557 N N . VAL A 1 191 ? -10.908 -5.108 -5.935 1.00 64.12 191 VAL A N 1
ATOM 1558 C CA . VAL A 1 191 ? -11.296 -5.979 -4.812 1.00 64.12 191 VAL A CA 1
ATOM 1559 C C . VAL A 1 191 ? -11.886 -7.302 -5.302 1.00 64.12 191 VAL A C 1
ATOM 1561 O O . VAL A 1 191 ? -11.691 -8.336 -4.673 1.00 64.12 191 VAL A O 1
ATOM 1564 N N . LYS A 1 192 ? -12.554 -7.300 -6.464 1.00 61.66 192 LYS A N 1
ATOM 1565 C CA . LYS A 1 192 ? -13.112 -8.522 -7.070 1.00 61.66 192 LYS A CA 1
ATOM 1566 C C . LYS A 1 192 ? -12.039 -9.469 -7.610 1.00 61.66 192 LYS A C 1
ATOM 1568 O O . LYS A 1 192 ? -12.291 -10.665 -7.707 1.00 61.66 192 LYS A O 1
ATOM 1573 N N . ASP A 1 193 ? -10.863 -8.933 -7.923 1.00 61.38 193 ASP A N 1
ATOM 1574 C CA . ASP A 1 193 ? -9.751 -9.681 -8.508 1.00 61.38 193 ASP A CA 1
ATOM 1575 C C . ASP A 1 193 ? -8.735 -10.156 -7.458 1.00 61.38 193 ASP A C 1
ATOM 1577 O O . ASP A 1 193 ? -7.745 -10.789 -7.818 1.00 61.38 193 ASP A O 1
ATOM 1581 N N . PHE A 1 194 ? -8.966 -9.872 -6.168 1.00 62.94 194 PHE A N 1
ATOM 1582 C CA . PHE A 1 194 ? -8.115 -10.336 -5.074 1.00 62.94 194 PHE A CA 1
ATOM 1583 C C . PHE A 1 194 ? -8.302 -11.840 -4.837 1.00 62.94 194 PHE A C 1
ATOM 1585 O O . PHE A 1 194 ? -9.125 -12.265 -4.028 1.00 62.94 194 PHE A O 1
ATOM 1592 N N . ASN A 1 195 ? -7.540 -12.642 -5.579 1.00 58.19 195 ASN A N 1
ATOM 1593 C CA . ASN A 1 195 ? -7.308 -14.060 -5.319 1.00 58.19 195 ASN A CA 1
ATOM 1594 C C . ASN A 1 195 ? -5.797 -14.259 -5.163 1.00 58.19 195 ASN A C 1
ATOM 1596 O O . ASN A 1 195 ? -5.043 -14.007 -6.105 1.00 58.19 195 ASN A O 1
ATOM 1600 N N . LEU A 1 196 ? -5.354 -14.693 -3.982 1.00 53.00 196 LEU A N 1
ATOM 1601 C CA . LEU A 1 196 ? -3.969 -15.103 -3.774 1.00 53.00 196 LEU A CA 1
ATOM 1602 C C . LEU A 1 196 ? -3.862 -16.579 -4.181 1.00 53.00 196 LEU A C 1
ATOM 1604 O O . LEU A 1 196 ? -4.050 -17.475 -3.366 1.00 53.00 196 LEU A O 1
ATOM 1608 N N . GLU A 1 197 ? -3.625 -16.849 -5.466 1.00 43.75 197 GLU A N 1
ATOM 1609 C CA . GLU A 1 197 ? -3.234 -18.198 -5.890 1.00 43.75 197 GLU A CA 1
ATOM 1610 C C . GLU A 1 197 ? -1.789 -18.439 -5.414 1.00 43.75 197 GLU A C 1
ATOM 1612 O O . GLU A 1 197 ? -0.847 -17.870 -5.967 1.00 43.75 197 GLU A O 1
ATOM 1617 N N . PHE A 1 198 ? -1.640 -19.199 -4.323 1.00 41.50 198 PHE A N 1
ATOM 1618 C CA . PHE A 1 198 ? -0.353 -19.623 -3.756 1.00 41.50 198 PHE A CA 1
ATOM 1619 C C . PHE A 1 198 ? 0.235 -20.829 -4.495 1.00 41.50 198 PHE A C 1
ATOM 1621 O O . PHE A 1 198 ? -0.537 -21.762 -4.819 1.00 41.50 198 PHE A O 1
#

Radius of gyration: 16.57 Å; chains: 1; bounding box: 49×36×43 Å

Sequence (198 aa):
MNNRITTSSYGFFIFSLSNFMDFLKNEKIKKKNLLDLFDKNKDLLQQLCLIEHIAIPLIKITNTTYKIFVNENSLEQLDNNWKEIFNYQDFALNVGEDGIWIASFEFFEDWNPKVFETNKSSITQEIATGPNRELICYNKAIHFAESSGLKNVSIKGFRNSTANPKRLSNEIGYEINFTDAVNISFNNPLVKDFNLEF